Protein AF-A0A8J6Y1B2-F1 (afdb_monomer)

Secondary structure (DSSP, 8-state):
----------------PPP------TTTTT-SS--SHHHHHTT-HHHHHHHHTSHHHHS-B--TT-TT-TT--BSGGG--BTTTB-TTTTSS--EE-TT--EEE--GGGGSSBSSPPPPSS--HHHHHTB-THHHHBTT--EEEEE-TTS-EEEEETTTT-HHHHHHHHT-B-SPPHHHHHHHHTTTTSSTTSS-TT--GGGGS--TTT-TTT-TTTT---HHHHHB-STTPBP---TT--S-S-SSPP-TTSSSSS-SS--SSHHHHHHHTTS-HHHHH-----SSSPPP------

Solvent-accessible surface area (backbone atoms only — not comparable to full-atom values): 17674 Å² total; per-residue (Å²): 135,84,88,84,83,81,80,81,81,80,78,80,76,81,75,78,72,78,75,75,78,70,85,82,44,80,40,58,88,81,52,86,70,70,79,56,38,59,59,50,44,79,79,41,43,70,59,43,58,39,28,56,71,11,36,67,46,47,27,33,27,54,28,94,87,46,85,89,45,86,87,45,62,30,18,63,57,80,40,73,50,85,69,75,42,45,38,64,93,42,31,68,47,85,40,56,50,98,87,67,49,80,73,42,58,31,53,37,78,63,39,49,36,33,49,72,79,69,65,94,69,89,45,71,69,58,54,46,28,37,39,66,46,67,47,24,20,68,88,58,55,66,42,83,41,73,47,96,88,68,49,67,36,50,38,51,72,37,72,91,36,64,72,59,36,30,59,29,70,16,31,53,46,82,62,46,40,58,37,54,34,68,37,61,10,41,29,68,86,36,66,13,29,68,41,38,80,37,48,70,56,61,56,72,36,41,38,88,79,34,55,51,40,1,70,85,46,58,52,46,45,65,54,79,72,25,60,52,67,68,69,15,39,31,46,69,55,95,91,45,57,25,42,43,35,93,56,78,64,67,66,46,76,56,85,86,32,50,70,60,76,47,93,50,63,70,55,31,64,41,55,78,78,42,64,67,57,74,75,75,52,81,72,59,36,86,88,53,72,46,65,88,80,80,85,86,128

Foldseek 3Di:
DDDDDDDPPDPPDPPPDPDPPPPQFQQLPQDDFDPALVSVCVPCVLLLVLQLLFCLNQQWAAQPPDPPCVRDTDGQQPAADPQPGHQPVQQADFDADPVRHTQDGGPCLSRQFFRDHRDPDDDPVSSRRGNPLLFFWDPWDWDWDQDPVRDITTDTPCNVPGVVNSVRVRRGDHGALQSNLSRVQCPSRRGCAPPLARGPCLNEHACVNPQCCHPPHVVDGPCVQFPDPSPQTEDDDPNTSHHSDPDHRADCPPPPHPCQRDPDVVVSVVVVPDGPCVVVVVDGNPPHDYHDDDDPD

Mean predicted aligned error: 7.13 Å

pLDDT: mean 90.05, std 12.97, range [38.41, 98.75]

Structure (mmCIF, N/CA/C/O backbone):
data_AF-A0A8J6Y1B2-F1
#
_entry.id   AF-A0A8J6Y1B2-F1
#
loop_
_atom_site.group_PDB
_atom_site.id
_atom_site.type_symbol
_atom_site.label_atom_id
_atom_site.label_alt_id
_atom_site.label_comp_id
_atom_site.label_asym_id
_atom_site.label_entity_id
_atom_site.label_seq_id
_atom_site.pdbx_PDB_ins_code
_atom_site.Cartn_x
_atom_site.Cartn_y
_atom_site.Cartn_z
_atom_site.occupancy
_atom_site.B_iso_or_equiv
_atom_site.auth_seq_id
_atom_site.auth_comp_id
_atom_site.auth_asym_id
_atom_site.auth_atom_id
_atom_site.pdbx_PDB_model_num
ATOM 1 N N . MET A 1 1 ? -77.814 -44.462 -17.869 1.00 39.69 1 MET A N 1
ATOM 2 C CA . MET A 1 1 ? -76.512 -44.780 -18.495 1.00 39.69 1 MET A CA 1
ATOM 3 C C . MET A 1 1 ? -75.472 -43.762 -18.029 1.00 39.69 1 MET A C 1
ATOM 5 O O . MET A 1 1 ? -75.520 -42.610 -18.426 1.00 39.69 1 MET A O 1
ATOM 9 N N . THR A 1 2 ? -74.652 -44.197 -17.067 1.00 38.41 2 THR A N 1
ATOM 10 C CA . THR A 1 2 ? -73.293 -43.743 -16.687 1.00 38.41 2 THR A CA 1
ATOM 11 C C . THR A 1 2 ? -72.875 -42.276 -16.904 1.00 38.41 2 THR A C 1
ATOM 13 O O . THR A 1 2 ? -72.348 -41.917 -17.954 1.00 38.41 2 THR A O 1
ATOM 16 N N . ARG A 1 3 ? -72.956 -41.476 -15.827 1.00 39.81 3 ARG A N 1
ATOM 17 C CA . ARG A 1 3 ? -72.121 -40.281 -15.592 1.00 39.81 3 ARG A CA 1
ATOM 18 C C . ARG A 1 3 ? -70.679 -40.731 -15.308 1.00 39.81 3 ARG A C 1
ATOM 20 O O . ARG A 1 3 ? -70.453 -41.422 -14.320 1.00 39.81 3 ARG A O 1
ATOM 27 N N . ARG A 1 4 ? -69.713 -40.346 -16.148 1.00 42.72 4 ARG A N 1
ATOM 28 C CA . ARG A 1 4 ? -68.277 -40.490 -15.855 1.00 42.72 4 ARG A CA 1
ATOM 29 C C . ARG A 1 4 ? -67.786 -39.229 -15.145 1.00 42.72 4 ARG A C 1
ATOM 31 O O . ARG A 1 4 ? -67.780 -38.154 -15.733 1.00 42.72 4 ARG A O 1
ATOM 38 N N . ILE A 1 5 ? -67.407 -39.381 -13.881 1.00 45.47 5 ILE A N 1
ATOM 39 C CA . ILE A 1 5 ? -66.680 -38.383 -13.094 1.00 45.47 5 ILE A CA 1
ATOM 40 C C . ILE A 1 5 ? -65.200 -38.568 -13.437 1.00 45.47 5 ILE A C 1
ATOM 42 O O . ILE A 1 5 ? -64.644 -39.637 -13.197 1.00 45.47 5 ILE A O 1
ATOM 46 N N . ILE A 1 6 ? -64.580 -37.559 -14.048 1.00 44.91 6 ILE A N 1
ATOM 47 C CA . ILE A 1 6 ? -63.132 -37.518 -14.268 1.00 44.91 6 ILE A CA 1
ATOM 48 C C . ILE A 1 6 ? -62.539 -36.776 -13.070 1.00 44.91 6 ILE A C 1
ATOM 50 O O . ILE A 1 6 ? -62.614 -35.553 -12.993 1.00 44.91 6 ILE A O 1
ATOM 54 N N . SER A 1 7 ? -61.992 -37.522 -12.110 1.00 42.56 7 SER A N 1
ATOM 55 C CA . SER A 1 7 ? -61.145 -36.960 -11.057 1.00 42.56 7 SER A CA 1
ATOM 56 C C . SER A 1 7 ? -59.783 -36.614 -11.657 1.00 42.56 7 SER A C 1
ATOM 58 O O . SER A 1 7 ? -58.989 -37.504 -11.952 1.00 42.56 7 SER A O 1
ATOM 60 N N . MET A 1 8 ? -59.509 -35.321 -11.835 1.00 43.59 8 MET A N 1
ATOM 61 C CA . MET A 1 8 ? -58.147 -34.821 -12.020 1.00 43.59 8 MET A CA 1
ATOM 62 C C . MET A 1 8 ? -57.409 -34.948 -10.682 1.00 43.59 8 MET A C 1
ATOM 64 O O . MET A 1 8 ? -57.654 -34.177 -9.758 1.00 43.59 8 MET A O 1
ATOM 68 N N . LEU A 1 9 ? -56.527 -35.944 -10.564 1.00 44.19 9 LEU A N 1
ATOM 69 C CA . LEU A 1 9 ? -55.497 -35.952 -9.527 1.00 44.19 9 LEU A CA 1
ATOM 70 C C . LEU A 1 9 ? -54.414 -34.944 -9.932 1.00 44.19 9 LEU A C 1
ATOM 72 O O . LEU A 1 9 ? -53.600 -35.210 -10.814 1.00 44.19 9 LEU A O 1
ATOM 76 N N . SER A 1 10 ? -54.417 -33.781 -9.290 1.00 46.28 10 SER A N 1
ATOM 77 C CA . SER A 1 10 ? -53.338 -32.798 -9.374 1.00 46.28 10 SER A CA 1
ATOM 78 C C . SER A 1 10 ? -52.138 -33.320 -8.580 1.00 46.28 10 SER A C 1
ATOM 80 O O . SER A 1 10 ? -52.114 -33.242 -7.353 1.00 46.28 10 SER A O 1
ATOM 82 N N . LEU A 1 11 ? -51.149 -33.889 -9.269 1.00 46.03 11 LEU A N 1
ATOM 83 C CA . LEU A 1 11 ? -49.868 -34.256 -8.671 1.00 46.03 11 LEU A CA 1
ATOM 84 C C . LEU A 1 11 ? -49.092 -32.957 -8.380 1.00 46.03 11 LEU A C 1
ATOM 86 O O . LEU A 1 11 ? -48.492 -32.373 -9.281 1.00 46.03 11 LEU A O 1
ATOM 90 N N . LEU A 1 12 ? -49.136 -32.463 -7.137 1.00 47.91 12 LEU A N 1
ATOM 91 C CA . LEU A 1 12 ? -48.223 -31.410 -6.680 1.00 47.91 12 LEU A CA 1
ATOM 92 C C . LEU A 1 12 ? -46.814 -32.015 -6.599 1.00 47.91 12 LEU A C 1
ATOM 94 O O . LEU A 1 12 ? -46.440 -32.630 -5.602 1.00 47.91 12 LEU A O 1
ATOM 98 N N . ALA A 1 13 ? -46.032 -31.867 -7.665 1.00 49.78 13 ALA A N 1
ATOM 99 C CA . ALA A 1 13 ? -44.597 -32.090 -7.601 1.00 49.78 13 ALA A CA 1
ATOM 100 C C . ALA A 1 13 ? -43.979 -30.934 -6.800 1.00 49.78 13 ALA A C 1
ATOM 102 O O . ALA A 1 13 ? -43.823 -29.828 -7.318 1.00 49.78 13 ALA A O 1
ATOM 103 N N . LEU A 1 14 ? -43.656 -31.174 -5.524 1.00 49.97 14 LEU A N 1
ATOM 104 C CA . LEU A 1 14 ? -42.733 -30.313 -4.788 1.00 49.97 14 LEU A CA 1
ATOM 105 C C . LEU A 1 14 ? -41.373 -30.398 -5.489 1.00 49.97 14 LEU A C 1
ATOM 107 O O . LEU A 1 14 ? -40.600 -31.330 -5.273 1.00 49.97 14 LEU A O 1
ATOM 111 N N . VAL A 1 15 ? -41.088 -29.427 -6.351 1.00 53.56 15 VAL A N 1
ATOM 112 C CA . VAL A 1 15 ? -39.731 -29.183 -6.830 1.00 53.56 15 VAL A CA 1
ATOM 113 C C . VAL A 1 15 ? -38.973 -28.595 -5.645 1.00 53.56 15 VAL A C 1
ATOM 115 O O . VAL A 1 15 ? -39.132 -27.421 -5.315 1.00 53.56 15 VAL A O 1
ATOM 118 N N . ALA A 1 16 ? -38.196 -29.432 -4.959 1.00 52.59 16 ALA A N 1
ATOM 119 C CA . ALA A 1 16 ? -37.213 -28.962 -3.999 1.00 52.59 16 ALA A CA 1
ATOM 120 C C . ALA A 1 16 ? -36.204 -28.097 -4.766 1.00 52.59 16 ALA A C 1
ATOM 122 O O . ALA A 1 16 ? -35.380 -28.608 -5.524 1.00 52.59 16 ALA A O 1
ATOM 123 N N . LEU A 1 17 ? -36.317 -26.776 -4.617 1.00 49.06 17 LEU A N 1
ATOM 124 C CA . LEU A 1 17 ? -35.282 -25.855 -5.064 1.00 49.06 17 LEU A CA 1
ATOM 125 C C . LEU A 1 17 ? -33.990 -26.243 -4.333 1.00 49.06 17 LEU A C 1
ATOM 127 O O . LEU A 1 17 ? -34.033 -26.421 -3.111 1.00 49.06 17 LEU A O 1
ATOM 131 N N . PRO A 1 18 ? -32.854 -26.401 -5.035 1.00 48.88 18 PRO A N 1
ATOM 132 C CA . PRO A 1 18 ? -31.594 -26.641 -4.359 1.00 48.88 18 PRO A CA 1
ATOM 133 C C . PRO A 1 18 ? -31.358 -25.462 -3.418 1.00 48.88 18 PRO A C 1
ATOM 135 O O . PRO A 1 18 ? -31.350 -24.306 -3.848 1.00 48.88 18 PRO A O 1
ATOM 138 N N . ALA A 1 19 ? -31.217 -25.754 -2.124 1.00 50.16 19 ALA A N 1
ATOM 139 C CA . ALA A 1 19 ? -30.739 -24.774 -1.170 1.00 50.16 19 ALA A CA 1
ATOM 140 C C . ALA A 1 19 ? -29.425 -24.230 -1.733 1.00 50.16 19 ALA A C 1
ATOM 142 O O . ALA A 1 19 ? -28.484 -24.994 -1.955 1.00 50.16 19 ALA A O 1
ATOM 143 N N . SER A 1 20 ? -29.392 -22.930 -2.032 1.00 48.84 20 SER A N 1
ATOM 144 C CA . SER A 1 20 ? -28.148 -22.238 -2.341 1.00 48.84 20 SER A CA 1
ATOM 145 C C . SER A 1 20 ? -27.206 -22.535 -1.184 1.00 48.84 20 SER A C 1
ATOM 147 O O . SER A 1 20 ? -27.454 -22.096 -0.060 1.00 48.84 20 SER A O 1
ATOM 149 N N . ALA A 1 21 ? -26.186 -23.362 -1.420 1.00 54.47 21 ALA A N 1
ATOM 150 C CA . ALA A 1 21 ? -25.112 -23.528 -0.465 1.00 54.47 21 ALA A CA 1
ATOM 151 C C . ALA A 1 21 ? -24.505 -22.133 -0.303 1.00 54.47 21 ALA A C 1
ATOM 153 O O . ALA A 1 21 ? -23.845 -21.634 -1.216 1.00 54.47 21 ALA A O 1
ATOM 154 N N . GLY A 1 22 ? -24.841 -21.463 0.805 1.00 59.59 22 GLY A N 1
ATOM 155 C CA . GLY A 1 22 ? -24.393 -20.106 1.083 1.00 59.59 22 GLY A CA 1
ATOM 156 C C . GLY A 1 22 ? -22.887 -20.021 0.868 1.00 59.59 22 GLY A C 1
ATOM 157 O O . GLY A 1 22 ? -22.152 -20.939 1.237 1.00 59.59 22 GLY A O 1
ATOM 158 N N . LYS A 1 23 ? -22.436 -18.952 0.205 1.00 64.69 23 LYS A N 1
ATOM 159 C CA . LYS A 1 23 ? -21.019 -18.731 -0.091 1.00 64.69 23 LYS A CA 1
ATOM 160 C C . LYS A 1 23 ? -20.224 -18.850 1.212 1.00 64.69 23 LYS A C 1
ATOM 162 O O . LYS A 1 23 ? -20.356 -17.986 2.072 1.00 64.69 23 LYS A O 1
ATOM 167 N N . LYS A 1 24 ? -19.430 -19.915 1.355 1.00 75.69 24 LYS A N 1
ATOM 168 C CA . LYS A 1 24 ? -18.578 -20.101 2.532 1.00 75.69 24 LYS A CA 1
ATOM 169 C C . LYS A 1 24 ? -17.456 -19.069 2.507 1.00 75.69 24 LYS A C 1
ATOM 171 O O . LYS A 1 24 ? -16.776 -18.930 1.488 1.00 75.69 24 LYS A O 1
ATOM 176 N N . TYR A 1 25 ? -17.280 -18.333 3.597 1.00 85.12 25 TYR A N 1
ATOM 177 C CA . TYR A 1 25 ? -16.189 -17.371 3.738 1.00 85.12 25 TYR A CA 1
ATOM 178 C C . TYR A 1 25 ? -14.996 -18.002 4.455 1.00 85.12 25 TYR A C 1
ATOM 180 O O . TYR A 1 25 ? -15.177 -18.892 5.283 1.00 85.12 25 TYR A O 1
ATOM 188 N N . SER A 1 26 ? -13.782 -17.543 4.135 1.00 87.69 26 SER A N 1
ATOM 189 C CA . SER A 1 26 ? -12.531 -18.152 4.608 1.00 87.69 26 SER A CA 1
ATOM 190 C C . SER A 1 26 ? -12.422 -18.200 6.128 1.00 87.69 26 SER A C 1
ATOM 192 O O . SER A 1 26 ? -11.853 -19.150 6.646 1.00 87.69 26 SER A O 1
ATOM 194 N N . HIS A 1 27 ? -12.990 -17.214 6.831 1.00 93.81 27 HIS A N 1
ATOM 195 C CA . HIS A 1 27 ? -12.877 -17.108 8.286 1.00 93.81 27 HIS A CA 1
ATOM 196 C C . HIS A 1 27 ? -14.190 -17.327 9.044 1.00 93.81 27 HIS A C 1
ATOM 198 O O . HIS A 1 27 ? -14.281 -17.042 10.235 1.00 93.81 27 HIS A O 1
ATOM 204 N N . GLN A 1 28 ? -15.227 -17.844 8.380 1.00 92.50 28 GLN A N 1
ATOM 205 C CA . GLN A 1 28 ? -16.565 -17.932 8.976 1.00 92.50 28 GLN A CA 1
ATOM 206 C C . GLN A 1 28 ? -16.663 -18.843 10.213 1.00 92.50 28 GLN A C 1
ATOM 208 O O . GLN A 1 28 ? -17.609 -18.691 10.979 1.00 92.50 28 GLN A O 1
ATOM 213 N N . GLU A 1 29 ? -15.725 -19.782 10.380 1.00 93.88 29 GLU A N 1
ATOM 214 C CA . GLU A 1 29 ? -15.740 -20.809 11.434 1.00 93.88 29 GLU A CA 1
ATOM 215 C C . GLU A 1 29 ? -14.809 -20.480 12.619 1.00 93.88 29 GLU A C 1
ATOM 217 O O . GLU A 1 29 ? -14.853 -21.186 13.621 1.00 93.88 29 GLU A O 1
ATOM 222 N N . TYR A 1 30 ? -13.980 -19.427 12.537 1.00 94.38 30 TYR A N 1
ATOM 223 C CA . TYR A 1 30 ? -12.960 -19.138 13.563 1.00 94.38 30 TYR A CA 1
ATOM 224 C C . TYR A 1 30 ? -13.424 -18.185 14.666 1.00 94.38 30 TYR A C 1
ATOM 226 O O . TYR A 1 30 ? -12.902 -18.239 15.774 1.00 94.38 30 TYR A O 1
ATOM 234 N N . PHE A 1 31 ? -14.401 -17.322 14.387 1.00 96.06 31 PHE A N 1
ATOM 235 C CA . PHE A 1 31 ? -14.981 -16.418 15.378 1.00 96.06 31 PHE A CA 1
ATOM 236 C C . PHE A 1 31 ? -16.451 -16.134 15.062 1.00 96.06 31 PHE A C 1
ATOM 238 O O . PHE A 1 31 ? -16.878 -16.134 13.903 1.00 96.06 31 PHE A O 1
ATOM 245 N N . GLU A 1 32 ? -17.247 -15.881 16.098 1.00 94.38 32 GLU A N 1
ATOM 246 C CA . GLU A 1 32 ? -18.651 -15.499 15.938 1.00 94.38 32 GLU A CA 1
ATOM 247 C C . GLU A 1 32 ? -18.765 -14.015 15.581 1.00 94.38 32 GLU A C 1
ATOM 249 O O . GLU A 1 32 ? -19.294 -13.692 14.513 1.00 94.38 32 GLU A O 1
ATOM 254 N N . HIS A 1 33 ? -18.159 -13.158 16.407 1.00 96.75 33 HIS A N 1
ATOM 255 C CA . HIS A 1 33 ? -18.169 -11.707 16.262 1.00 96.75 33 HIS A CA 1
ATOM 256 C C . HIS A 1 33 ? -16.765 -11.135 16.086 1.00 96.75 33 HIS A C 1
ATOM 258 O O . HIS A 1 33 ? -15.804 -11.609 16.691 1.00 96.75 33 HIS A O 1
ATOM 264 N N . TYR A 1 34 ? -16.657 -10.114 15.242 1.00 97.00 34 TYR A N 1
ATOM 265 C CA . TYR A 1 34 ? -15.455 -9.308 15.091 1.00 97.00 34 TYR A CA 1
ATOM 266 C C . TYR A 1 34 ? -15.505 -8.108 16.035 1.00 97.00 34 TYR A C 1
ATOM 268 O O . TYR A 1 34 ? -16.378 -7.247 15.909 1.00 97.00 34 TYR A O 1
ATOM 276 N N . GLU A 1 35 ? -14.539 -8.044 16.944 1.00 96.44 35 GLU A N 1
ATOM 277 C CA . GLU A 1 35 ? -14.419 -7.030 18.001 1.00 96.44 35 GLU A CA 1
ATOM 278 C C . GLU A 1 35 ? -13.209 -6.112 17.762 1.00 96.44 35 GLU A C 1
ATOM 280 O O . GLU A 1 35 ? -12.613 -5.565 18.686 1.00 96.44 35 GLU A O 1
ATOM 285 N N . GLY A 1 36 ? -12.843 -5.942 16.489 1.00 96.69 36 GLY A N 1
ATOM 286 C CA . GLY A 1 36 ? -11.648 -5.219 16.074 1.00 96.69 36 GLY A CA 1
ATOM 287 C C . GLY A 1 36 ? -10.454 -6.145 15.877 1.00 96.69 36 GLY A C 1
ATOM 288 O O . GLY A 1 36 ? -10.573 -7.367 15.782 1.00 96.69 36 GLY A O 1
ATOM 289 N N . THR A 1 37 ? -9.272 -5.549 15.765 1.00 97.88 37 THR A N 1
ATOM 290 C CA . THR A 1 37 ? -8.046 -6.279 15.425 1.00 97.88 37 THR A CA 1
ATOM 291 C C . THR A 1 37 ? -7.668 -7.320 16.469 1.00 97.88 37 THR A C 1
ATOM 293 O O . THR A 1 37 ? -7.107 -8.347 16.098 1.00 97.88 37 THR A O 1
ATOM 296 N N . SER A 1 38 ? -8.064 -7.139 17.731 1.00 98.19 38 SER A N 1
ATOM 297 C CA . SER A 1 38 ? -7.915 -8.138 18.797 1.00 98.19 38 SER A CA 1
ATOM 298 C C . SER A 1 38 ? -8.456 -9.522 18.407 1.00 98.19 38 SER A C 1
ATOM 300 O O . SER A 1 38 ? -7.832 -10.523 18.749 1.00 98.19 38 SER A O 1
ATOM 302 N N . THR A 1 39 ? -9.536 -9.600 17.615 1.00 98.25 39 THR A N 1
ATOM 303 C CA . THR A 1 39 ? -10.058 -10.866 17.067 1.00 98.25 39 THR A CA 1
ATOM 304 C C . THR A 1 39 ? -9.055 -11.556 16.141 1.00 98.25 39 THR A C 1
ATOM 306 O O . THR A 1 39 ? -8.950 -12.775 16.149 1.00 98.25 39 THR A O 1
ATOM 309 N N . CYS A 1 40 ? -8.297 -10.800 15.342 1.00 98.25 40 CYS A N 1
ATOM 310 C CA . CYS A 1 40 ? -7.242 -11.353 14.489 1.00 98.25 40 CYS A CA 1
ATOM 311 C C . CYS A 1 40 ? -6.042 -11.811 15.328 1.00 98.25 40 CYS A C 1
ATOM 313 O O . CYS A 1 40 ? -5.462 -12.865 15.064 1.00 98.25 40 CYS A O 1
ATOM 315 N N . LEU A 1 41 ? -5.678 -11.023 16.346 1.00 98.62 41 LEU A N 1
ATOM 316 C CA . LEU A 1 41 ? -4.490 -11.254 17.174 1.00 98.62 41 LEU A CA 1
ATOM 317 C C . LEU A 1 41 ? -4.562 -12.551 17.988 1.00 98.62 41 LEU A C 1
ATOM 319 O O . LEU A 1 41 ? -3.526 -13.040 18.412 1.00 98.62 41 LEU A O 1
ATOM 323 N N . THR A 1 42 ? -5.738 -13.163 18.168 1.00 98.12 42 THR A N 1
ATOM 324 C CA . THR A 1 42 ? -5.835 -14.473 18.840 1.00 98.12 42 THR A CA 1
ATOM 325 C C . THR A 1 42 ? -5.125 -15.595 18.081 1.00 98.12 42 THR A C 1
ATOM 327 O O . THR A 1 42 ? -4.806 -16.624 18.674 1.00 98.12 42 THR A O 1
ATOM 330 N N . CYS A 1 43 ? -4.933 -15.434 16.767 1.00 98.19 43 CYS A N 1
ATOM 331 C CA . CYS A 1 43 ? -4.288 -16.429 15.907 1.00 98.19 43 CYS A CA 1
ATOM 332 C C . CYS A 1 43 ? -3.143 -15.858 15.060 1.00 98.19 43 CYS A C 1
ATOM 334 O O . CYS A 1 43 ? -2.276 -16.626 14.660 1.00 98.19 43 CYS A O 1
ATOM 336 N N . HIS A 1 44 ? -3.145 -14.549 14.793 1.00 98.44 44 HIS A N 1
ATOM 337 C CA . HIS A 1 44 ? -2.203 -13.870 13.897 1.00 98.44 44 HIS A CA 1
ATOM 338 C C . HIS A 1 44 ? -1.356 -12.811 14.611 1.00 98.44 44 HIS A C 1
ATOM 340 O O . HIS A 1 44 ? -1.130 -11.714 14.094 1.00 98.44 44 HIS A O 1
ATOM 346 N N . GLU A 1 45 ? -0.942 -13.109 15.842 1.00 98.62 45 GLU A N 1
ATOM 347 C CA . GLU A 1 45 ? -0.089 -12.217 16.628 1.00 98.62 45 GLU A CA 1
ATOM 348 C C . GLU A 1 45 ? 1.283 -12.030 15.967 1.00 98.62 45 GLU A C 1
ATOM 350 O O . GLU A 1 45 ? 1.673 -10.894 15.710 1.00 98.62 45 GLU A O 1
ATOM 355 N N . ASP A 1 46 ? 1.948 -13.117 15.568 1.00 98.56 46 ASP A N 1
ATOM 356 C CA . ASP A 1 46 ? 3.255 -13.075 14.896 1.00 98.56 46 ASP A CA 1
ATOM 357 C C . ASP A 1 46 ? 3.206 -12.258 13.587 1.00 98.56 46 ASP A C 1
ATOM 359 O O . ASP A 1 46 ? 4.091 -11.446 13.287 1.00 98.56 46 ASP A O 1
ATOM 363 N N . GLU A 1 47 ? 2.145 -12.418 12.789 1.00 98.56 47 GLU A N 1
ATOM 364 C CA . GLU A 1 47 ? 1.943 -11.608 11.587 1.00 98.56 47 GLU A CA 1
ATOM 365 C C . GLU A 1 47 ? 1.752 -10.121 11.908 1.00 98.56 47 GLU A C 1
ATOM 367 O O . GLU A 1 47 ? 2.268 -9.269 11.181 1.00 98.56 47 GLU A O 1
ATOM 372 N N . ALA A 1 48 ? 1.043 -9.792 12.988 1.00 98.62 48 ALA A N 1
ATOM 373 C CA . ALA A 1 48 ? 0.845 -8.412 13.416 1.00 98.62 48 ALA A CA 1
ATOM 374 C C . ALA A 1 48 ? 2.140 -7.781 13.946 1.00 98.62 48 ALA A C 1
ATOM 376 O O . ALA A 1 48 ? 2.426 -6.630 13.613 1.00 98.62 48 ALA A O 1
ATOM 377 N N . GLU A 1 49 ? 2.950 -8.522 14.705 1.00 98.56 49 GLU A N 1
ATOM 378 C CA . GLU A 1 49 ? 4.261 -8.061 15.179 1.00 98.56 49 GLU A CA 1
ATOM 379 C C . GLU A 1 49 ? 5.212 -7.795 14.007 1.00 98.56 49 GLU A C 1
ATOM 381 O O . GLU A 1 49 ? 5.855 -6.746 13.930 1.00 98.56 49 GLU A O 1
ATOM 386 N N . THR A 1 50 ? 5.255 -8.694 13.021 1.00 97.62 50 THR A N 1
ATOM 387 C CA . THR A 1 50 ? 6.071 -8.465 11.819 1.00 97.62 50 THR A CA 1
ATOM 388 C C . THR A 1 50 ? 5.560 -7.282 10.990 1.00 97.62 50 THR A C 1
ATOM 390 O O . THR A 1 50 ? 6.359 -6.450 10.547 1.00 97.62 50 THR A O 1
ATOM 393 N N . PHE A 1 51 ? 4.239 -7.135 10.842 1.00 98.25 51 PHE A N 1
ATOM 394 C CA . PHE A 1 51 ? 3.631 -5.996 10.154 1.00 98.25 51 PHE A CA 1
ATOM 395 C C . PHE A 1 51 ? 3.857 -4.668 10.881 1.00 98.25 51 PHE A C 1
ATOM 397 O O . PHE A 1 51 ? 4.057 -3.647 10.218 1.00 98.25 51 PHE A O 1
ATOM 404 N N . PHE A 1 52 ? 3.872 -4.661 12.216 1.00 98.50 52 PHE A N 1
ATOM 405 C CA . PHE A 1 52 ? 4.144 -3.470 13.021 1.00 98.50 52 PHE A CA 1
ATOM 406 C C . PHE A 1 52 ? 5.479 -2.823 12.645 1.00 98.50 52 PHE A C 1
ATOM 408 O O . PHE A 1 52 ? 5.588 -1.599 12.669 1.00 98.50 52 PHE A O 1
ATOM 415 N N . HIS A 1 53 ? 6.474 -3.612 12.239 1.00 96.56 53 HIS A N 1
ATOM 416 C CA . HIS A 1 53 ? 7.775 -3.099 11.812 1.00 96.56 53 HIS A CA 1
ATOM 417 C C . HIS A 1 53 ? 7.832 -2.680 10.331 1.00 96.56 53 HIS A C 1
ATOM 419 O O . HIS A 1 53 ? 8.839 -2.114 9.902 1.00 96.56 53 HIS A O 1
ATOM 425 N N . SER A 1 54 ? 6.781 -2.933 9.542 1.00 96.38 54 SER A N 1
ATOM 426 C CA . SER A 1 54 ? 6.720 -2.602 8.109 1.00 96.38 54 SER A CA 1
ATOM 427 C C . SER A 1 54 ? 6.672 -1.094 7.830 1.00 96.38 54 SER A C 1
ATOM 429 O O . SER A 1 54 ? 6.183 -0.310 8.644 1.00 96.38 54 SER A O 1
ATOM 431 N N . GLN A 1 55 ? 7.072 -0.673 6.624 1.00 95.00 55 GLN A N 1
ATOM 432 C CA . GLN A 1 55 ? 6.822 0.685 6.121 1.00 95.00 55 GLN A CA 1
ATOM 433 C C . GLN A 1 55 ? 5.332 1.009 6.110 1.00 95.00 55 GLN A C 1
ATOM 435 O O . GLN A 1 55 ? 4.969 2.161 6.324 1.00 95.00 55 GLN A O 1
ATOM 440 N N . HIS A 1 56 ? 4.467 0.030 5.832 1.00 96.00 56 HIS A N 1
ATOM 441 C CA . HIS A 1 56 ? 3.023 0.248 5.751 1.00 96.00 56 HIS A CA 1
ATOM 442 C C . HIS A 1 56 ? 2.431 0.671 7.097 1.00 96.00 56 HIS A C 1
ATOM 444 O O . HIS A 1 56 ? 1.512 1.499 7.115 1.00 96.00 56 HIS A O 1
ATOM 450 N N . TYR A 1 57 ? 2.999 0.170 8.198 1.00 97.88 57 TYR A N 1
ATOM 451 C CA . TYR A 1 57 ? 2.642 0.592 9.542 1.00 97.88 57 TYR A CA 1
ATOM 452 C C . TYR A 1 57 ? 3.504 1.759 10.043 1.00 97.88 57 TYR A C 1
ATOM 454 O O . TYR A 1 57 ? 2.955 2.802 10.364 1.00 97.88 57 TYR A O 1
ATOM 462 N N . GLN A 1 58 ? 4.834 1.678 10.065 1.00 96.81 58 GLN A N 1
ATOM 463 C CA . GLN A 1 58 ? 5.674 2.738 10.654 1.00 96.81 58 GLN A CA 1
ATOM 464 C C . GLN A 1 58 ? 5.724 4.033 9.834 1.00 96.81 58 GLN A C 1
ATOM 466 O O . GLN A 1 58 ? 5.935 5.116 10.387 1.00 96.81 58 GLN A O 1
ATOM 471 N N . TRP A 1 59 ? 5.535 3.940 8.511 1.00 95.06 59 TRP A N 1
ATOM 472 C CA . TRP A 1 59 ? 5.818 5.018 7.550 1.00 95.06 59 TRP A CA 1
ATOM 473 C C . TRP A 1 59 ? 7.265 5.546 7.604 1.00 95.06 59 TRP A C 1
ATOM 475 O O . TRP A 1 59 ? 7.540 6.645 7.111 1.00 95.06 59 TRP A O 1
ATOM 485 N N . THR A 1 60 ? 8.183 4.772 8.177 1.00 93.81 60 THR A N 1
ATOM 486 C CA . THR A 1 60 ? 9.634 4.994 8.229 1.00 93.81 60 THR A CA 1
ATOM 487 C C . THR A 1 60 ? 10.345 3.659 8.183 1.00 93.81 60 THR A C 1
ATOM 489 O O . THR A 1 60 ? 9.777 2.646 8.584 1.00 93.81 60 THR A O 1
ATOM 492 N N . GLY A 1 61 ? 11.589 3.636 7.713 1.00 92.50 61 GLY A N 1
ATOM 493 C CA . GLY A 1 61 ? 12.513 2.520 7.934 1.00 92.50 61 GLY A CA 1
ATOM 494 C C . GLY A 1 61 ? 13.839 2.747 7.238 1.00 92.50 61 GLY A C 1
ATOM 495 O O . GLY A 1 61 ? 14.183 3.889 6.927 1.00 92.50 61 GLY A O 1
ATOM 496 N N . GLU A 1 62 ? 14.589 1.672 7.028 1.00 91.94 62 GLU A N 1
ATOM 497 C CA . GLU A 1 62 ? 15.989 1.745 6.618 1.00 91.94 62 GLU A CA 1
ATOM 498 C C . GLU A 1 62 ? 16.186 2.443 5.269 1.00 91.94 62 GLU A C 1
ATOM 500 O O . GLU A 1 62 ? 15.443 2.238 4.308 1.00 91.94 62 GLU A O 1
ATOM 505 N N . THR A 1 63 ? 17.241 3.251 5.180 1.00 92.12 63 THR A N 1
ATOM 506 C CA . THR A 1 63 ? 17.518 4.141 4.043 1.00 92.12 63 THR A CA 1
ATOM 507 C C . THR A 1 63 ? 18.848 3.819 3.345 1.00 92.12 63 THR A C 1
ATOM 509 O O . THR A 1 63 ? 19.659 4.717 3.108 1.00 92.12 63 THR A O 1
ATOM 512 N N . PRO A 1 64 ? 19.108 2.557 2.948 1.00 87.62 64 PRO A N 1
ATOM 513 C CA . PRO A 1 64 ? 20.422 2.143 2.441 1.00 87.62 64 PRO A CA 1
ATOM 514 C C . PRO A 1 64 ? 20.835 2.857 1.144 1.00 87.62 64 PRO A C 1
ATOM 516 O O . PRO A 1 64 ? 22.012 2.897 0.799 1.00 87.62 64 PRO A O 1
ATOM 519 N N . ALA A 1 65 ? 19.870 3.425 0.415 1.00 86.62 65 ALA A N 1
ATOM 520 C CA . ALA A 1 65 ? 20.088 4.124 -0.847 1.00 86.62 65 ALA A CA 1
ATOM 521 C C . ALA A 1 65 ? 20.198 5.656 -0.711 1.00 86.62 65 ALA A C 1
ATOM 523 O O . ALA A 1 65 ? 20.297 6.343 -1.729 1.00 86.62 65 ALA A O 1
ATOM 524 N N . ILE A 1 66 ? 20.151 6.206 0.508 1.00 88.19 66 ILE A N 1
ATOM 525 C CA . ILE A 1 66 ? 20.218 7.652 0.747 1.00 88.19 66 ILE A CA 1
ATOM 526 C C . ILE A 1 66 ? 21.596 8.023 1.293 1.00 88.19 66 ILE A C 1
ATOM 528 O O . ILE A 1 66 ? 21.978 7.671 2.409 1.00 88.19 66 ILE A O 1
ATOM 532 N N . VAL A 1 67 ? 22.342 8.787 0.498 1.00 87.25 67 VAL A N 1
ATOM 533 C CA . VAL A 1 67 ? 23.612 9.377 0.933 1.00 87.25 67 VAL A CA 1
ATOM 534 C C . VAL A 1 67 ? 23.335 10.368 2.068 1.00 87.25 67 VAL A C 1
ATOM 536 O O . VAL A 1 67 ? 22.370 11.125 2.009 1.00 87.25 67 VAL A O 1
ATOM 539 N N . ASN A 1 68 ? 24.188 10.375 3.095 1.00 88.62 68 ASN A N 1
ATOM 540 C CA . ASN A 1 68 ? 24.068 11.231 4.286 1.00 88.62 68 ASN A CA 1
ATOM 541 C C . ASN A 1 68 ? 22.819 10.985 5.153 1.00 88.62 68 ASN A C 1
ATOM 543 O O . ASN A 1 68 ? 22.471 11.831 5.972 1.00 88.62 68 ASN A O 1
ATOM 547 N N . ALA A 1 69 ? 22.157 9.830 5.031 1.00 89.12 69 ALA A N 1
ATOM 548 C CA . ALA A 1 69 ? 21.113 9.464 5.987 1.00 89.12 69 ALA A CA 1
ATOM 549 C C . ALA A 1 69 ? 21.667 9.171 7.394 1.00 89.12 69 ALA A C 1
ATOM 551 O O . ALA A 1 69 ? 20.907 9.203 8.355 1.00 89.12 69 ALA A O 1
ATOM 552 N N . GLU A 1 70 ? 22.973 8.897 7.533 1.00 89.25 70 GLU A N 1
ATOM 553 C CA . GLU A 1 70 ? 23.638 8.622 8.823 1.00 89.25 70 GLU A CA 1
ATOM 554 C C . GLU A 1 70 ? 22.965 7.485 9.617 1.00 89.25 70 GLU A C 1
ATOM 556 O O . GLU A 1 70 ? 22.899 7.517 10.843 1.00 89.25 70 GLU A O 1
ATOM 561 N N . GLY A 1 71 ? 22.417 6.489 8.912 1.00 86.12 71 GLY A N 1
ATOM 562 C CA . GLY A 1 71 ? 21.684 5.375 9.523 1.00 86.12 71 GLY A CA 1
ATOM 563 C C . GLY A 1 71 ? 20.289 5.736 10.042 1.00 86.12 71 GLY A C 1
ATOM 564 O O . GLY A 1 71 ? 19.651 4.905 10.680 1.00 86.12 71 GLY A O 1
ATOM 565 N N . LYS A 1 72 ? 19.789 6.952 9.784 1.00 90.75 72 LYS A N 1
ATOM 566 C CA . LYS A 1 72 ? 18.436 7.354 10.179 1.00 90.75 72 LYS A CA 1
ATOM 567 C C . LYS A 1 72 ? 17.395 6.620 9.349 1.00 90.75 72 LYS A C 1
ATOM 569 O O . LYS A 1 72 ? 17.470 6.569 8.118 1.00 90.75 72 LYS A O 1
ATOM 574 N N . GLU A 1 73 ? 16.365 6.146 10.033 1.00 92.50 73 GLU A N 1
ATOM 575 C CA . GLU A 1 73 ? 15.156 5.686 9.376 1.00 92.50 73 GLU A CA 1
ATOM 576 C C . GLU A 1 73 ? 14.371 6.880 8.834 1.00 92.50 73 GLU A C 1
ATOM 578 O O . GLU A 1 73 ? 14.007 7.801 9.573 1.00 92.50 73 GLU A O 1
ATOM 583 N N . LEU A 1 74 ? 14.098 6.872 7.533 1.00 92.88 74 LEU A N 1
ATOM 584 C CA . LEU A 1 74 ? 13.317 7.910 6.869 1.00 92.88 74 LEU A CA 1
ATOM 585 C C . LEU A 1 74 ? 12.142 7.276 6.136 1.00 92.88 74 LEU A C 1
ATOM 587 O O . LEU A 1 74 ? 12.143 6.098 5.791 1.00 92.88 74 LEU A O 1
ATOM 591 N N . GLY A 1 75 ? 11.118 8.075 5.889 1.00 92.25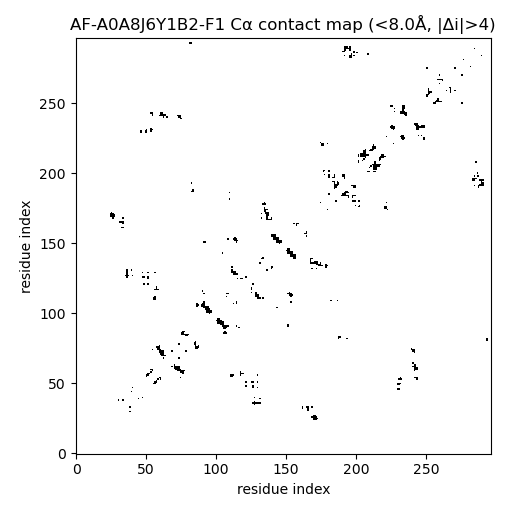 75 GLY A N 1
ATOM 592 C CA . GLY A 1 75 ? 9.940 7.658 5.153 1.00 92.25 75 GLY A CA 1
ATOM 593 C C . GLY A 1 75 ? 8.871 8.732 5.190 1.00 92.25 75 GLY A C 1
ATOM 594 O O . GLY A 1 75 ? 9.118 9.882 5.555 1.00 92.25 75 GLY A O 1
ATOM 595 N N . LYS A 1 76 ? 7.652 8.371 4.804 1.00 92.31 76 LYS A N 1
ATOM 596 C CA . LYS A 1 76 ? 6.537 9.315 4.693 1.00 92.31 76 LYS A CA 1
ATOM 597 C C . LYS A 1 76 ? 6.324 10.139 5.972 1.00 92.31 76 LYS A C 1
ATOM 599 O O . LYS A 1 76 ? 6.015 11.318 5.863 1.00 92.31 76 LYS A O 1
ATOM 604 N N . LYS A 1 77 ? 6.524 9.563 7.165 1.00 92.00 77 LYS A N 1
ATOM 605 C CA . LYS A 1 77 ? 6.289 10.237 8.458 1.00 92.00 77 LYS A CA 1
ATOM 606 C C . LYS A 1 77 ? 7.227 11.425 8.714 1.00 92.00 77 LYS A C 1
ATOM 608 O O . LYS A 1 77 ? 6.810 12.404 9.320 1.00 92.00 77 LYS A O 1
ATOM 613 N N . ASN A 1 78 ? 8.480 11.361 8.272 1.00 90.75 78 ASN A N 1
ATOM 614 C CA . ASN A 1 78 ? 9.512 12.360 8.587 1.00 90.75 78 ASN A CA 1
ATOM 615 C C . ASN A 1 78 ? 10.116 13.030 7.343 1.00 90.75 78 ASN A C 1
ATOM 617 O O . ASN A 1 78 ? 11.187 13.627 7.417 1.00 90.75 78 ASN A O 1
ATOM 621 N N . THR A 1 79 ? 9.409 12.972 6.215 1.00 89.19 79 THR A N 1
ATOM 622 C CA . THR A 1 79 ? 9.794 13.623 4.957 1.00 89.19 79 THR A CA 1
ATOM 623 C C . THR A 1 79 ? 8.760 14.660 4.535 1.00 89.19 79 THR A C 1
ATOM 625 O O . THR A 1 79 ? 7.652 14.722 5.071 1.00 89.19 79 THR A O 1
ATOM 628 N N . ILE A 1 80 ? 9.155 15.521 3.600 1.00 89.75 80 ILE A N 1
ATOM 629 C CA . ILE A 1 80 ? 8.328 16.598 3.058 1.00 89.75 80 ILE A CA 1
ATOM 630 C C . ILE A 1 80 ? 8.275 16.431 1.540 1.00 89.75 80 ILE A C 1
ATOM 632 O O . ILE A 1 80 ? 9.280 16.095 0.917 1.00 89.75 80 ILE A O 1
ATOM 636 N N . ASN A 1 81 ? 7.104 16.669 0.956 1.00 88.50 81 ASN A N 1
ATOM 637 C CA . ASN A 1 81 ? 6.924 16.859 -0.483 1.00 88.50 81 ASN A CA 1
ATOM 638 C C . ASN A 1 81 ? 6.201 18.183 -0.764 1.00 88.50 81 ASN A C 1
ATOM 640 O O . ASN A 1 81 ? 5.728 18.857 0.144 1.00 88.50 81 ASN A O 1
ATOM 644 N N . ASP A 1 82 ? 6.089 18.544 -2.029 1.00 89.00 82 ASP A N 1
ATOM 645 C CA . ASP A 1 82 ? 5.331 19.697 -2.521 1.00 89.00 82 ASP A CA 1
ATOM 646 C C . ASP A 1 82 ? 3.816 19.432 -2.661 1.00 89.00 82 ASP A C 1
ATOM 648 O O . ASP A 1 82 ? 3.051 20.363 -2.899 1.00 89.00 82 ASP A O 1
ATOM 652 N N . PHE A 1 83 ? 3.348 18.196 -2.440 1.00 88.31 83 PHE A N 1
ATOM 653 C CA . PHE A 1 83 ? 1.925 17.840 -2.496 1.00 88.31 83 PHE A CA 1
ATOM 654 C C . PHE A 1 83 ? 1.148 18.252 -1.258 1.00 88.31 83 PHE A C 1
ATOM 656 O O . PHE A 1 83 ? 0.285 19.111 -1.333 1.00 88.31 83 PHE A O 1
ATOM 663 N N . CYS A 1 84 ? 1.359 17.574 -0.134 1.00 85.19 84 CYS A N 1
ATOM 664 C CA . CYS A 1 84 ? 0.661 17.849 1.125 1.00 85.19 84 CYS A CA 1
ATOM 665 C C . CYS A 1 84 ? 1.660 18.148 2.242 1.00 85.19 84 CYS A C 1
ATOM 667 O O . CYS A 1 84 ? 1.292 18.130 3.414 1.00 85.19 84 CYS A O 1
ATOM 669 N N . THR A 1 85 ? 2.918 18.423 1.889 1.00 88.94 85 THR A N 1
ATOM 670 C CA . THR A 1 85 ? 4.022 18.683 2.814 1.00 88.94 85 THR A CA 1
ATOM 671 C C . THR A 1 85 ? 4.342 17.483 3.700 1.00 88.94 85 THR A C 1
ATOM 673 O O . THR A 1 85 ? 4.846 16.477 3.198 1.00 88.94 85 THR A O 1
ATOM 676 N N . ASN A 1 86 ? 4.073 17.578 4.999 1.00 89.19 86 ASN A N 1
ATOM 677 C CA . ASN A 1 86 ? 4.369 16.562 5.994 1.00 89.19 86 ASN A CA 1
ATOM 678 C C . ASN A 1 86 ? 3.064 15.973 6.558 1.00 89.19 86 ASN A C 1
ATOM 680 O O . ASN A 1 86 ? 2.145 16.728 6.883 1.00 89.19 86 ASN A O 1
ATOM 684 N N . PRO A 1 87 ? 2.963 14.645 6.726 1.00 90.88 87 PRO A N 1
ATOM 685 C CA . PRO A 1 87 ? 1.742 14.035 7.227 1.00 90.88 87 PRO A CA 1
ATOM 686 C C . PRO A 1 87 ? 1.533 14.131 8.741 1.00 90.88 87 PRO A C 1
ATOM 688 O O . PRO A 1 87 ? 0.427 13.860 9.188 1.00 90.88 87 PRO A O 1
ATOM 691 N N . VAL A 1 88 ? 2.550 14.451 9.543 1.00 92.31 88 VAL A N 1
ATOM 692 C CA . VAL A 1 88 ? 2.456 14.465 11.014 1.00 92.31 88 VAL A CA 1
ATOM 693 C C . VAL A 1 88 ? 1.514 15.564 11.517 1.00 92.31 88 VAL A C 1
ATOM 695 O O . VAL A 1 88 ? 0.608 15.226 12.280 1.00 92.31 88 VAL A O 1
ATOM 698 N N . PRO A 1 89 ? 1.623 16.838 11.078 1.00 90.25 89 PRO A N 1
ATOM 699 C CA . PRO A 1 89 ? 0.693 17.884 11.512 1.00 90.25 89 PRO A CA 1
ATOM 700 C C . PRO A 1 89 ? -0.759 17.622 11.097 1.00 90.25 89 PRO A C 1
ATOM 702 O O . PRO A 1 89 ? -1.685 18.024 11.792 1.00 90.25 89 PRO A O 1
ATOM 705 N N . ALA A 1 90 ? -0.955 16.938 9.969 1.00 89.94 90 ALA A N 1
ATOM 706 C CA . ALA A 1 90 ? -2.262 16.615 9.409 1.00 89.94 90 ALA A CA 1
ATOM 707 C C . ALA A 1 90 ? -2.564 15.111 9.500 1.00 89.94 90 ALA A C 1
ATOM 709 O O . ALA A 1 90 ? -3.216 14.559 8.613 1.00 89.94 90 ALA A O 1
ATOM 710 N N . TRP A 1 91 ? -2.071 14.424 10.537 1.00 94.94 91 TRP A N 1
ATOM 711 C CA . TRP A 1 91 ? -2.162 12.965 10.631 1.00 94.94 91 TRP A CA 1
ATOM 712 C C . TRP A 1 91 ? -3.607 12.473 10.563 1.00 94.94 91 TRP A C 1
ATOM 714 O O . TRP A 1 91 ? -3.947 11.645 9.719 1.00 94.94 91 TRP A O 1
ATOM 724 N N . ILE A 1 92 ? -4.474 13.014 11.410 1.00 95.88 92 ILE A N 1
ATOM 725 C CA . ILE A 1 92 ? -5.896 12.688 11.469 1.00 95.88 92 ILE A CA 1
ATOM 726 C C . ILE A 1 92 ? -6.654 13.957 11.845 1.00 95.88 92 ILE A C 1
ATOM 728 O O . ILE A 1 92 ? -6.231 14.685 12.741 1.00 95.88 92 ILE A O 1
ATOM 732 N N . GLY A 1 93 ? -7.726 14.277 11.125 1.00 93.06 93 GLY A N 1
ATOM 733 C CA . GLY A 1 93 ? -8.429 15.537 11.358 1.00 93.06 93 GLY A CA 1
ATOM 734 C C . GLY A 1 93 ? -9.400 15.899 10.253 1.00 93.06 93 GLY A C 1
ATOM 735 O O . GLY A 1 93 ? -9.125 15.666 9.083 1.00 93.06 93 GLY A O 1
ATOM 736 N N . ILE A 1 94 ? -10.529 16.500 10.619 1.00 90.50 94 ILE A N 1
ATOM 737 C CA . ILE A 1 94 ? -11.546 16.952 9.668 1.00 90.50 94 ILE A CA 1
ATOM 738 C C . ILE A 1 94 ? -11.255 18.405 9.292 1.00 90.50 94 ILE A C 1
ATOM 740 O O . ILE A 1 94 ? -11.501 19.325 10.068 1.00 90.50 94 ILE A O 1
ATOM 744 N N . THR A 1 95 ? -10.763 18.625 8.077 1.00 88.88 95 THR A N 1
ATOM 745 C CA . THR A 1 95 ? -10.572 19.965 7.514 1.00 88.88 95 THR A CA 1
ATOM 746 C C . THR A 1 95 ? -11.742 20.301 6.603 1.00 88.88 95 THR A C 1
ATOM 748 O O . THR A 1 95 ? -12.043 19.542 5.681 1.00 88.88 95 THR A O 1
ATOM 751 N N . LYS A 1 96 ? -12.387 21.448 6.831 1.00 91.19 96 LYS A N 1
ATOM 752 C CA . LYS A 1 96 ? -13.471 21.970 5.989 1.00 91.19 96 LYS A CA 1
ATOM 753 C C . LYS A 1 96 ? -13.134 23.366 5.477 1.00 91.19 96 LYS A C 1
ATOM 755 O O . LYS A 1 96 ? -12.423 24.107 6.151 1.00 91.19 96 LYS A O 1
ATOM 760 N N . ASN A 1 97 ? -13.650 23.732 4.307 1.00 89.94 97 ASN A N 1
ATOM 761 C CA . ASN A 1 97 ? -13.576 25.119 3.843 1.00 89.94 97 ASN A CA 1
ATOM 762 C C . ASN A 1 97 ? -14.639 26.001 4.523 1.00 89.94 97 ASN A C 1
ATOM 764 O O . ASN A 1 97 ? -15.470 25.524 5.297 1.00 89.94 97 ASN A O 1
ATOM 768 N N . SER A 1 98 ? -14.643 27.297 4.202 1.00 92.69 98 SER A N 1
ATOM 769 C CA . SER A 1 98 ? -15.596 28.275 4.750 1.00 92.69 98 SER A CA 1
ATOM 770 C C . SER A 1 98 ? -17.066 27.985 4.423 1.00 92.69 98 SER A C 1
ATOM 772 O O . SER A 1 98 ? -17.947 28.500 5.106 1.00 92.69 98 SER A O 1
ATOM 774 N N . ARG A 1 99 ? -17.347 27.150 3.412 1.00 94.31 99 ARG A N 1
ATOM 775 C CA . ARG A 1 99 ? -18.698 26.681 3.061 1.00 94.31 99 ARG A CA 1
ATOM 776 C C . ARG A 1 99 ? -19.098 25.398 3.798 1.00 94.31 99 ARG A C 1
ATOM 778 O O . ARG A 1 99 ? -20.211 24.917 3.620 1.00 94.31 99 ARG A O 1
ATOM 785 N N . GLY A 1 100 ? -18.210 24.837 4.619 1.00 91.38 100 GLY A N 1
ATOM 786 C CA . GLY A 1 100 ? -18.434 23.587 5.344 1.00 91.38 100 GLY A CA 1
ATOM 787 C C . GLY A 1 100 ? -18.159 22.319 4.528 1.00 91.38 100 GLY A C 1
ATOM 788 O O . GLY A 1 100 ? -18.418 21.222 5.025 1.00 91.38 100 GLY A O 1
ATOM 789 N N . GLU A 1 101 ? -17.619 22.436 3.312 1.00 92.06 101 GLU A N 1
ATOM 790 C CA . GLU A 1 101 ? -17.268 21.285 2.473 1.00 92.06 101 GLU A CA 1
ATOM 791 C C . GLU A 1 101 ? -16.012 20.603 3.020 1.00 92.06 101 GLU A C 1
ATOM 793 O O . GLU A 1 101 ? -15.041 21.271 3.378 1.00 92.06 101 GLU A O 1
ATOM 798 N N . LEU A 1 102 ? -16.031 19.270 3.077 1.00 88.31 102 LEU A N 1
ATOM 799 C CA . LEU A 1 102 ? -14.899 18.465 3.526 1.00 88.31 102 LEU A CA 1
ATOM 800 C C . LEU A 1 102 ? -13.740 18.571 2.527 1.00 88.31 102 LEU A C 1
ATOM 802 O O . LEU A 1 102 ? -13.874 18.161 1.379 1.00 88.31 102 LEU A O 1
ATOM 806 N N . LEU A 1 103 ? -12.599 19.075 2.991 1.00 85.19 103 LEU A N 1
ATOM 807 C CA . LEU A 1 103 ? -11.360 19.164 2.218 1.00 85.19 103 LEU A CA 1
ATOM 808 C C . LEU A 1 103 ? -10.438 17.972 2.478 1.00 85.19 103 LEU A C 1
ATOM 810 O O . LEU A 1 103 ? -9.837 17.433 1.554 1.00 85.19 103 LEU A O 1
ATOM 814 N N . SER A 1 104 ? -10.297 17.566 3.741 1.00 88.12 104 SER A N 1
ATOM 815 C CA . SER A 1 104 ? -9.390 16.488 4.140 1.00 88.12 104 SER A CA 1
ATOM 816 C C . SER A 1 104 ? -9.853 15.828 5.436 1.00 88.12 104 SER A C 1
ATOM 818 O O . SER A 1 104 ? -10.531 16.448 6.252 1.00 88.12 104 SER A O 1
ATOM 820 N N . GLN A 1 105 ? -9.483 14.560 5.606 1.00 91.88 105 GLN A N 1
ATOM 821 C CA . GLN A 1 105 ? -9.675 13.773 6.834 1.00 91.88 105 GLN A CA 1
ATOM 822 C C . GLN A 1 105 ? -8.333 13.408 7.500 1.00 91.88 105 GLN A C 1
ATOM 824 O O . GLN A 1 105 ? -8.273 12.582 8.411 1.00 91.88 105 GLN A O 1
ATOM 829 N N . GLY A 1 106 ? -7.247 14.020 7.027 1.00 92.50 106 GLY A N 1
ATOM 830 C CA . GLY A 1 106 ? -5.888 13.728 7.449 1.00 92.50 106 GLY A CA 1
ATOM 831 C C . GLY A 1 106 ? -5.226 12.602 6.655 1.00 92.50 106 GLY A C 1
ATOM 832 O O . GLY A 1 106 ? -5.856 11.831 5.923 1.00 92.50 106 GLY A O 1
ATOM 833 N N . CYS A 1 107 ? -3.905 12.526 6.775 1.00 93.12 107 CYS A N 1
ATOM 834 C CA . CYS A 1 107 ? -3.054 11.638 5.991 1.00 93.12 107 CYS A CA 1
ATOM 835 C C . CYS A 1 107 ? -3.256 10.158 6.338 1.00 93.12 107 CYS A C 1
ATOM 837 O O . CYS A 1 107 ? -3.094 9.298 5.464 1.00 93.12 107 CYS A O 1
ATOM 839 N N . SER A 1 108 ? -3.634 9.864 7.586 1.00 95.25 108 SER A N 1
ATOM 840 C CA . SER A 1 108 ? -3.899 8.518 8.108 1.00 95.25 108 SER A CA 1
ATOM 841 C C . SER A 1 108 ? -5.038 7.799 7.391 1.00 95.25 108 SER A C 1
ATOM 843 O O . SER A 1 108 ? -5.126 6.580 7.484 1.00 95.25 108 SER A O 1
ATOM 845 N N . LYS A 1 109 ? -5.836 8.498 6.568 1.00 93.81 109 LYS A N 1
ATOM 846 C CA . LYS A 1 109 ? -6.806 7.870 5.656 1.00 93.81 109 LYS A CA 1
ATOM 847 C C . LYS A 1 109 ? -6.187 6.735 4.838 1.00 93.81 109 LYS A C 1
ATOM 849 O O . LYS A 1 109 ? -6.846 5.721 4.626 1.00 93.81 109 LYS A O 1
ATOM 854 N N . CYS A 1 110 ? -4.928 6.894 4.427 1.00 94.25 110 CYS A N 1
ATOM 855 C CA . CYS A 1 110 ? -4.168 5.891 3.675 1.00 94.25 110 CYS A CA 1
ATOM 856 C C . CYS A 1 110 ? -3.152 5.109 4.530 1.00 94.25 110 CYS A C 1
ATOM 858 O O . CYS A 1 110 ? -2.300 4.417 3.979 1.00 94.25 110 CYS A O 1
ATOM 860 N N . HIS A 1 111 ? -3.156 5.277 5.853 1.00 96.81 111 HIS A N 1
ATOM 861 C CA . HIS A 1 111 ? -2.316 4.501 6.767 1.00 96.81 111 HIS A CA 1
ATOM 862 C C . HIS A 1 111 ? -2.995 3.172 7.096 1.00 96.81 111 HIS A C 1
ATOM 864 O O . HIS A 1 111 ? -4.214 3.137 7.244 1.00 96.81 111 HIS A O 1
ATOM 870 N N . ALA A 1 112 ? -2.229 2.091 7.235 1.00 97.50 112 ALA A N 1
ATOM 871 C CA . ALA A 1 112 ? -2.759 0.760 7.537 1.00 97.50 112 ALA A CA 1
ATOM 872 C C . ALA A 1 112 ? -3.067 0.553 9.034 1.00 97.50 112 ALA A C 1
ATOM 874 O O . ALA A 1 112 ? -2.911 -0.542 9.570 1.00 97.50 112 ALA A O 1
ATOM 875 N N . GLY A 1 113 ? -3.487 1.617 9.714 1.00 97.88 113 GLY A N 1
ATOM 876 C CA . GLY A 1 113 ? -3.956 1.585 11.089 1.00 97.88 113 GLY A CA 1
ATOM 877 C C . GLY A 1 113 ? -5.253 2.363 11.278 1.00 97.88 113 GLY A C 1
ATOM 878 O O . GLY A 1 113 ? -5.731 3.037 10.360 1.00 97.88 113 GLY A O 1
ATOM 879 N N . LEU A 1 114 ? -5.821 2.270 12.475 1.00 97.88 114 LEU A N 1
ATOM 880 C CA . LEU A 1 114 ? -7.146 2.776 12.843 1.00 97.88 114 LEU A CA 1
ATOM 881 C C . LEU A 1 114 ? -7.128 4.229 13.344 1.00 97.88 114 LEU A C 1
ATOM 883 O O . LEU A 1 114 ? -8.124 4.744 13.838 1.00 97.88 114 LEU A O 1
ATOM 887 N N . GLY A 1 115 ? -6.020 4.943 13.137 1.00 96.44 115 GLY A N 1
ATOM 888 C CA . GLY A 1 115 ? -5.920 6.382 13.386 1.00 96.44 115 GLY A CA 1
ATOM 889 C C . GLY A 1 115 ? -4.934 6.763 14.478 1.00 96.44 115 GLY A C 1
ATOM 890 O O . GLY A 1 115 ? -4.533 7.926 14.529 1.00 96.44 115 GLY A O 1
ATOM 891 N N . LYS A 1 116 ? -4.439 5.814 15.280 1.00 96.38 116 LYS A N 1
ATOM 892 C CA . LYS A 1 116 ? -3.310 6.086 16.173 1.00 96.38 116 LYS A CA 1
ATOM 893 C C . LYS A 1 116 ? -2.016 6.191 15.370 1.00 96.38 116 LYS A C 1
ATOM 895 O O . LYS A 1 116 ? -1.754 5.389 14.473 1.00 96.38 116 LYS A O 1
ATOM 900 N N . MET A 1 117 ? -1.205 7.197 15.695 1.00 96.44 117 MET A N 1
ATOM 901 C CA . MET A 1 117 ? 0.100 7.372 15.065 1.00 96.44 117 MET A CA 1
ATOM 902 C C . MET A 1 117 ? 1.063 6.247 15.494 1.00 96.44 117 MET A C 1
ATOM 904 O O . MET A 1 117 ? 1.107 5.910 16.684 1.00 96.44 117 MET A O 1
ATOM 908 N N . PRO A 1 118 ? 1.863 5.700 14.561 1.00 96.62 118 PRO A N 1
ATOM 909 C CA . PRO A 1 118 ? 2.855 4.678 14.870 1.00 96.62 118 PRO A CA 1
ATOM 910 C C . PRO A 1 118 ? 3.876 5.150 15.903 1.00 96.62 118 PRO A C 1
ATOM 912 O O . PRO A 1 118 ? 4.422 6.256 15.790 1.00 96.62 118 PRO A O 1
ATOM 915 N N . SER A 1 119 ? 4.145 4.289 16.877 1.00 96.19 119 SER A N 1
ATOM 916 C CA . SER A 1 119 ? 5.249 4.395 17.836 1.00 96.19 119 SER A CA 1
ATOM 917 C C . SER A 1 119 ? 6.409 3.503 17.390 1.00 96.19 119 SER A C 1
ATOM 919 O O . SER A 1 119 ? 6.171 2.498 16.726 1.00 96.19 119 SER A O 1
ATOM 921 N N . SER A 1 120 ? 7.642 3.846 17.781 1.00 94.25 120 SER A N 1
ATOM 922 C CA . SER A 1 120 ? 8.796 2.947 17.627 1.00 94.25 120 SER A CA 1
ATOM 923 C C . SER A 1 120 ? 8.696 1.736 18.555 1.00 94.25 120 SER A 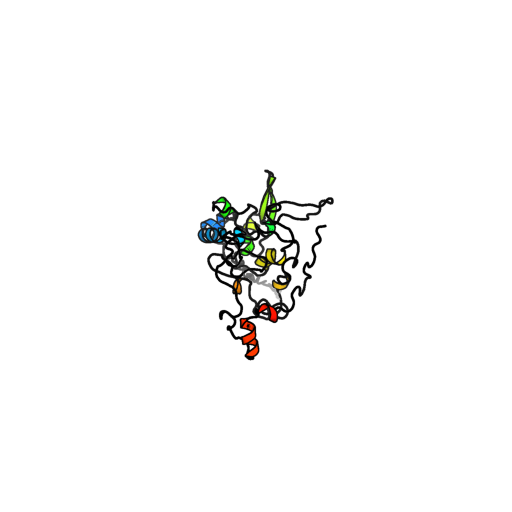C 1
ATOM 925 O O . SER A 1 120 ? 9.090 0.637 18.185 1.00 94.25 120 SER A O 1
ATOM 927 N N . GLU A 1 121 ? 8.134 1.939 19.748 1.00 96.69 121 GLU A N 1
ATOM 928 C CA . GLU A 1 121 ? 7.912 0.878 20.725 1.00 96.69 121 GLU A CA 1
ATOM 929 C C . GLU A 1 121 ? 6.616 0.136 20.420 1.00 96.69 121 GLU A C 1
ATOM 931 O O . GLU A 1 121 ? 5.546 0.753 20.311 1.00 96.69 121 GLU A O 1
ATOM 936 N N . MET A 1 122 ? 6.722 -1.186 20.320 1.00 98.12 122 MET A N 1
ATOM 937 C CA . MET A 1 122 ? 5.578 -2.071 20.162 1.00 98.12 122 MET A CA 1
ATOM 938 C C . MET A 1 122 ? 4.794 -2.157 21.472 1.00 98.12 122 MET A C 1
ATOM 940 O O . MET A 1 122 ? 5.355 -2.276 22.561 1.00 98.12 122 MET A O 1
ATOM 944 N N . SER A 1 123 ? 3.471 -2.102 21.369 1.00 98.44 123 SER A N 1
ATOM 945 C CA . SER A 1 123 ? 2.558 -2.289 22.492 1.00 98.44 123 SER A CA 1
ATOM 946 C C . SER A 1 123 ? 1.281 -2.962 22.007 1.00 98.44 123 SER A C 1
ATOM 948 O O . SER A 1 123 ? 0.970 -2.912 20.816 1.00 98.44 123 SER A O 1
ATOM 950 N N . ARG A 1 124 ? 0.498 -3.538 22.929 1.00 98.25 124 ARG A N 1
ATOM 951 C CA . ARG A 1 124 ? -0.815 -4.115 22.595 1.00 98.25 124 ARG A CA 1
ATOM 952 C C . ARG A 1 124 ? -1.691 -3.126 21.832 1.00 98.25 124 ARG A C 1
ATOM 954 O O . ARG A 1 124 ? -2.273 -3.479 20.820 1.00 98.25 124 ARG A O 1
ATOM 961 N N . GLU A 1 125 ? -1.706 -1.874 22.276 1.00 98.12 125 GLU A N 1
ATOM 962 C CA . GLU A 1 125 ? -2.479 -0.806 21.646 1.00 98.12 125 GLU A CA 1
ATOM 963 C C . GLU A 1 125 ? -2.001 -0.489 20.217 1.00 98.12 125 GLU A C 1
ATOM 965 O O . GLU A 1 125 ? -2.810 -0.182 19.349 1.00 98.12 125 GLU A O 1
ATOM 970 N N . GLN A 1 126 ? -0.694 -0.573 19.940 1.00 98.56 126 GLN A N 1
ATOM 971 C CA . GLN A 1 126 ? -0.182 -0.427 18.573 1.00 98.56 126 GLN A CA 1
ATOM 972 C C . GLN A 1 126 ? -0.573 -1.621 17.693 1.00 98.56 126 GLN A C 1
ATOM 974 O O . GLN A 1 126 ? -0.941 -1.420 16.540 1.00 98.56 126 GLN A O 1
ATOM 979 N N . LEU A 1 127 ? -0.541 -2.844 18.227 1.00 98.75 127 LEU A N 1
ATOM 980 C CA . LEU A 1 127 ? -0.979 -4.028 17.484 1.00 98.75 127 LEU A CA 1
ATOM 981 C C . LEU A 1 127 ? -2.484 -3.990 17.196 1.00 98.75 127 LEU A C 1
ATOM 983 O O . LEU A 1 127 ? -2.9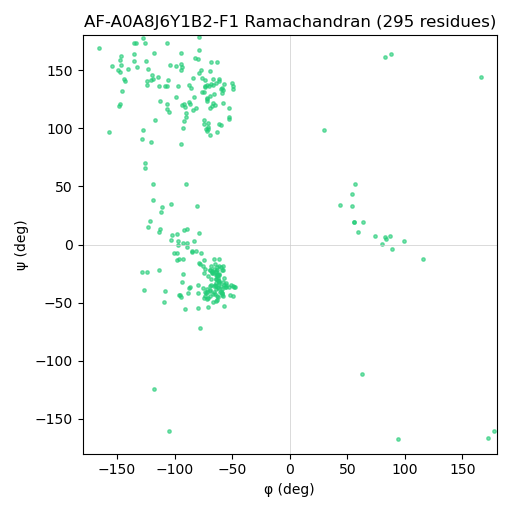06 -4.252 16.075 1.00 98.75 127 LEU A O 1
ATOM 987 N N . GLU A 1 128 ? -3.299 -3.591 18.170 1.00 98.50 128 GLU A N 1
ATOM 988 C CA . GLU A 1 128 ? -4.748 -3.433 17.996 1.00 98.50 128 GLU A CA 1
ATOM 989 C C . GLU A 1 128 ? -5.113 -2.258 17.078 1.00 98.50 128 GLU A C 1
ATOM 991 O O . GLU A 1 128 ? -6.180 -2.263 16.469 1.00 98.50 128 GLU A O 1
ATOM 996 N N . ASN A 1 129 ? -4.218 -1.282 16.908 1.00 98.56 129 ASN A N 1
ATOM 997 C CA . ASN A 1 129 ? -4.387 -0.208 15.934 1.00 98.56 129 ASN A CA 1
ATOM 998 C C . ASN A 1 129 ? -4.144 -0.661 14.485 1.00 98.56 129 ASN A C 1
ATOM 1000 O O . ASN A 1 129 ? -4.484 0.095 13.582 1.00 98.56 129 ASN A O 1
ATOM 1004 N N . ILE A 1 130 ? -3.568 -1.836 14.211 1.00 98.75 130 ILE A N 1
ATOM 1005 C CA . ILE A 1 130 ? -3.370 -2.329 12.835 1.00 98.75 130 ILE A CA 1
ATOM 1006 C C . ILE A 1 130 ? -4.730 -2.595 12.178 1.00 98.75 130 ILE A C 1
ATOM 1008 O O . ILE A 1 130 ? -5.551 -3.314 12.729 1.00 98.75 130 ILE A O 1
ATOM 1012 N N . ASP A 1 131 ? -4.974 -2.077 10.973 1.00 98.56 131 ASP A N 1
ATOM 1013 C CA . ASP A 1 131 ? -6.199 -2.357 10.209 1.00 98.56 131 ASP A CA 1
ATOM 1014 C C . ASP A 1 131 ? -5.951 -3.516 9.230 1.00 98.56 131 ASP A C 1
ATOM 1016 O O . ASP A 1 131 ? -5.599 -3.300 8.071 1.00 98.56 131 ASP A O 1
ATOM 1020 N N . CYS A 1 132 ? -6.121 -4.764 9.678 1.00 98.25 132 CYS A N 1
ATOM 1021 C CA . CYS A 1 132 ? -5.911 -5.947 8.826 1.00 98.25 132 CYS A CA 1
ATOM 1022 C C . CYS A 1 132 ? -6.871 -5.978 7.620 1.00 98.25 132 CYS A C 1
ATOM 1024 O O . CYS A 1 132 ? -6.536 -6.463 6.533 1.00 98.25 132 CYS A O 1
ATOM 1026 N N . LEU A 1 133 ? -8.092 -5.467 7.806 1.00 97.75 133 LEU A N 1
ATOM 1027 C CA . LEU A 1 133 ? -9.175 -5.579 6.833 1.00 97.75 133 LEU A CA 1
ATOM 1028 C C . LEU A 1 133 ? -8.971 -4.650 5.630 1.00 97.75 133 LEU A C 1
ATOM 1030 O O . LEU A 1 133 ? -9.462 -4.962 4.541 1.00 97.75 133 LEU A O 1
ATOM 1034 N N . ILE A 1 134 ? -8.212 -3.557 5.782 1.00 97.12 134 ILE A N 1
ATOM 1035 C CA . ILE A 1 134 ? -7.938 -2.603 4.695 1.00 97.12 134 ILE A CA 1
ATOM 1036 C C . ILE A 1 134 ? -7.329 -3.268 3.457 1.00 97.12 134 ILE A C 1
ATOM 1038 O O . ILE A 1 134 ? -7.693 -2.918 2.329 1.00 97.12 134 I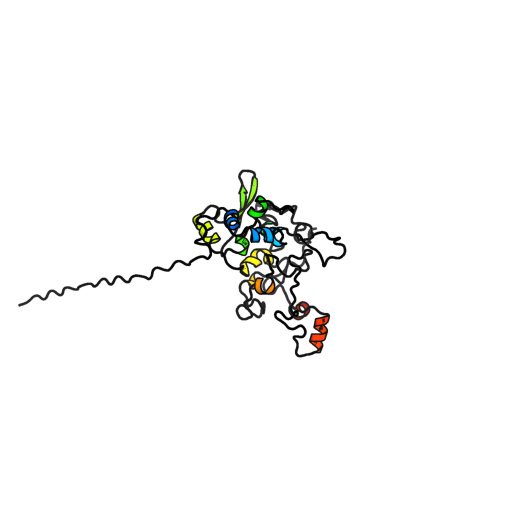LE A O 1
ATOM 1042 N N . CYS A 1 135 ? -6.467 -4.263 3.677 1.00 97.00 135 CYS A N 1
ATOM 1043 C CA . CYS A 1 135 ? -5.806 -5.036 2.633 1.00 97.00 135 CYS A CA 1
ATOM 1044 C C . CYS A 1 135 ? -6.551 -6.341 2.337 1.00 97.00 135 CYS A C 1
ATOM 1046 O O . CYS A 1 135 ? -6.732 -6.695 1.167 1.00 97.00 135 CYS A O 1
ATOM 1048 N N . HIS A 1 136 ? -6.991 -7.040 3.387 1.00 97.25 136 HIS A N 1
ATOM 1049 C CA . HIS A 1 136 ? -7.393 -8.440 3.288 1.00 97.25 136 HIS A CA 1
ATOM 1050 C C . HIS A 1 136 ? -8.896 -8.683 3.154 1.00 97.25 136 HIS A C 1
ATOM 1052 O O . HIS A 1 136 ? -9.278 -9.792 2.798 1.00 97.25 136 HIS A O 1
ATOM 1058 N N . ALA A 1 137 ? -9.772 -7.705 3.396 1.00 94.94 137 ALA A N 1
ATOM 1059 C CA . ALA A 1 137 ? -11.214 -7.951 3.381 1.00 94.94 137 ALA A CA 1
ATOM 1060 C C . ALA A 1 137 ? -11.909 -7.371 2.143 1.00 94.94 137 ALA A C 1
ATOM 1062 O O . ALA A 1 137 ? -12.015 -6.157 1.936 1.00 94.94 137 ALA A O 1
ATOM 1063 N N . SER A 1 138 ? -12.477 -8.259 1.326 1.00 87.12 138 SER A N 1
ATOM 1064 C CA . SER A 1 138 ? -13.240 -7.851 0.145 1.00 87.12 138 SER A CA 1
ATOM 1065 C C . SER A 1 138 ? -14.525 -7.120 0.555 1.00 87.12 138 SER A C 1
ATOM 1067 O O . SER A 1 138 ? -15.396 -7.678 1.228 1.00 87.12 138 SER A O 1
ATOM 1069 N N . GLY A 1 139 ? -14.671 -5.880 0.084 1.00 87.50 139 GLY A N 1
ATOM 1070 C CA . GLY A 1 139 ? -15.814 -5.018 0.405 1.00 87.50 139 GLY A CA 1
ATOM 1071 C C . GLY A 1 139 ? -15.679 -4.254 1.725 1.00 87.50 139 GLY A C 1
ATOM 1072 O O . GLY A 1 139 ? -16.609 -3.547 2.101 1.00 87.50 139 GLY A O 1
ATOM 1073 N N . TYR A 1 140 ? -14.536 -4.350 2.410 1.00 94.69 140 TYR A N 1
ATOM 1074 C CA . TYR A 1 140 ? -14.244 -3.496 3.557 1.00 94.69 140 TYR A CA 1
ATOM 1075 C C . TYR A 1 140 ? -14.080 -2.044 3.125 1.00 94.69 140 TYR A C 1
ATOM 1077 O O . TYR A 1 140 ? -13.437 -1.762 2.116 1.00 94.69 140 TYR A O 1
ATOM 1085 N N . ASN A 1 141 ? -14.645 -1.125 3.893 1.00 94.75 141 ASN A N 1
ATOM 1086 C CA . ASN A 1 141 ? -14.403 0.304 3.783 1.00 94.75 141 ASN A CA 1
ATOM 1087 C C . ASN A 1 141 ? -14.508 0.902 5.187 1.00 94.75 141 ASN A C 1
ATOM 1089 O O . ASN A 1 141 ? -15.156 0.317 6.059 1.00 94.75 141 ASN A O 1
ATOM 1093 N N . ARG A 1 142 ? -13.917 2.073 5.398 1.00 96.00 142 ARG A N 1
ATOM 1094 C CA . ARG A 1 142 ? -13.878 2.742 6.698 1.00 96.00 142 ARG A CA 1
ATOM 1095 C C . ARG A 1 142 ? -14.199 4.223 6.580 1.00 96.00 142 ARG A C 1
ATOM 1097 O O . ARG A 1 142 ? -14.062 4.823 5.516 1.00 96.00 142 ARG A O 1
ATOM 1104 N N . THR A 1 143 ? -14.624 4.806 7.686 1.00 95.69 143 THR A N 1
ATOM 1105 C CA . THR A 1 143 ? -14.925 6.229 7.819 1.00 95.69 143 THR A CA 1
ATOM 1106 C C . THR A 1 143 ? -14.274 6.777 9.075 1.00 95.69 143 THR A C 1
ATOM 1108 O O . THR A 1 143 ? -14.069 6.047 10.042 1.00 95.69 143 THR A O 1
ATOM 1111 N N . LEU A 1 144 ? -13.963 8.068 9.056 1.00 96.81 144 LEU A N 1
ATOM 1112 C CA . LEU A 1 144 ? -13.489 8.775 10.234 1.00 96.81 144 LEU A CA 1
ATOM 1113 C C . LEU A 1 144 ? -14.673 9.047 11.165 1.00 96.81 144 LEU A C 1
ATOM 1115 O O . LEU A 1 144 ? -15.715 9.529 10.707 1.00 96.81 144 LEU A O 1
ATOM 1119 N N . VAL A 1 145 ? -14.513 8.728 12.442 1.00 96.06 145 VAL A N 1
ATOM 1120 C CA . VAL A 1 145 ? -15.503 8.941 13.500 1.00 96.06 145 VAL A CA 1
ATOM 1121 C C . VAL A 1 145 ? -14.865 9.781 14.598 1.00 96.06 145 VAL A C 1
ATOM 1123 O O . VAL A 1 145 ? -13.719 9.547 14.966 1.00 96.06 145 VAL A O 1
ATOM 1126 N N . GLU A 1 146 ? -15.620 10.752 15.103 1.00 95.56 146 GLU A N 1
ATOM 1127 C CA . GLU A 1 146 ? -15.301 11.477 16.332 1.00 95.56 146 GLU A CA 1
ATOM 1128 C C . GLU A 1 146 ? -16.007 10.781 17.495 1.00 95.56 146 GLU A C 1
ATOM 1130 O O . GLU A 1 146 ? -17.228 10.590 17.466 1.00 95.56 146 GLU A O 1
ATOM 1135 N N . ASN A 1 147 ? -15.221 10.320 18.462 1.00 93.50 147 ASN A N 1
ATOM 1136 C CA . ASN A 1 147 ? -15.702 9.691 19.682 1.00 93.50 147 ASN A CA 1
ATOM 1137 C C . ASN A 1 147 ? -16.189 10.765 20.674 1.00 93.50 147 ASN A C 1
ATOM 1139 O O . ASN A 1 147 ? -15.940 11.957 20.505 1.00 93.50 147 ASN A O 1
ATOM 1143 N N . GLU A 1 148 ? -16.889 10.347 21.731 1.00 93.75 148 GLU A N 1
ATOM 1144 C CA . GLU A 1 148 ? -17.475 11.268 22.722 1.00 93.75 148 GLU A CA 1
ATOM 1145 C C . GLU A 1 148 ? -16.431 12.116 23.467 1.00 93.75 148 GLU A C 1
ATOM 1147 O O . GLU A 1 148 ? -16.731 13.223 23.907 1.00 93.75 148 GLU A O 1
ATOM 1152 N N . ASP A 1 149 ? -15.199 11.617 23.581 1.00 94.25 149 ASP A N 1
ATOM 1153 C CA . ASP A 1 149 ? -14.061 12.314 24.185 1.00 94.25 149 ASP A CA 1
ATOM 1154 C C . ASP A 1 149 ? -13.339 13.273 23.216 1.00 94.25 149 ASP A C 1
ATOM 1156 O O . ASP A 1 149 ? -12.330 13.879 23.580 1.00 94.25 149 ASP A O 1
ATOM 1160 N N . GLY A 1 150 ? -13.846 13.419 21.986 1.00 92.88 150 GLY A N 1
ATOM 1161 C CA . GLY A 1 150 ? -13.261 14.238 20.922 1.00 92.88 150 GLY A CA 1
ATOM 1162 C C . GLY A 1 150 ? -12.098 13.573 20.182 1.00 92.88 150 GLY A C 1
ATOM 1163 O O . GLY A 1 150 ? -11.528 14.179 19.270 1.00 92.88 150 GLY A O 1
ATOM 1164 N N . SER A 1 151 ? -11.722 12.339 20.537 1.00 94.25 151 SER A N 1
ATOM 1165 C CA . SER A 1 151 ? -10.727 11.581 19.778 1.00 94.25 151 SER A CA 1
ATOM 1166 C C . SER A 1 151 ? -11.275 11.175 18.408 1.00 94.25 151 SER A C 1
ATOM 1168 O O . SER A 1 151 ? -12.474 10.959 18.225 1.00 94.25 151 SER A O 1
ATOM 1170 N N . LEU A 1 152 ? -10.383 11.078 17.421 1.00 96.75 152 LEU A N 1
ATOM 1171 C CA . LEU A 1 152 ? -10.722 10.667 16.063 1.00 96.75 152 LEU A CA 1
ATOM 1172 C C . LEU A 1 152 ? -10.181 9.267 15.781 1.00 96.75 152 LEU A C 1
ATOM 1174 O O . LEU A 1 152 ? -9.023 8.976 16.077 1.00 96.75 152 LEU A O 1
ATOM 1178 N N . GLU A 1 153 ? -10.999 8.433 15.148 1.00 96.56 153 GLU A N 1
ATOM 1179 C CA . GLU A 1 153 ? -10.677 7.036 14.856 1.00 96.56 153 GLU A CA 1
ATOM 1180 C C . GLU A 1 153 ? -11.254 6.613 13.500 1.00 96.56 153 GLU A C 1
ATOM 1182 O O . GLU A 1 153 ? -12.364 7.002 13.119 1.00 96.56 153 GLU A O 1
ATOM 1187 N N . TRP A 1 154 ? -10.512 5.799 12.753 1.00 97.81 154 TRP A N 1
ATOM 1188 C CA . TRP A 1 154 ? -11.029 5.137 11.561 1.00 97.81 154 TRP A CA 1
ATOM 1189 C C . TRP A 1 154 ? -11.811 3.894 11.967 1.00 97.81 154 TRP A C 1
ATOM 1191 O O . TRP A 1 154 ? -11.237 2.944 12.485 1.00 97.81 154 TRP A O 1
ATOM 1201 N N . LYS A 1 155 ? -13.111 3.868 11.668 1.00 96.81 155 LYS A N 1
ATOM 1202 C CA . LYS A 1 155 ? -13.975 2.710 11.928 1.00 96.81 155 LYS A CA 1
ATOM 1203 C C . LYS A 1 155 ? -14.489 2.096 10.632 1.00 96.81 155 LYS A C 1
ATOM 1205 O O . LYS A 1 155 ? -14.808 2.846 9.702 1.00 96.81 155 LYS A O 1
ATOM 1210 N N . PRO A 1 156 ? -14.645 0.761 10.555 1.00 96.56 156 PRO A N 1
ATOM 1211 C CA . PRO A 1 156 ? -15.335 0.114 9.442 1.00 96.56 156 PRO A CA 1
ATOM 1212 C C . PRO A 1 156 ? -16.689 0.787 9.211 1.00 96.56 156 PRO A C 1
ATOM 1214 O O . PRO A 1 156 ? -17.389 1.043 10.178 1.00 96.56 156 PRO A O 1
ATOM 1217 N N . ILE A 1 157 ? -17.137 1.037 7.979 1.00 96.75 157 ILE A N 1
ATOM 1218 C CA . ILE A 1 157 ? -18.440 1.707 7.753 1.00 96.75 157 ILE A CA 1
ATOM 1219 C C . ILE A 1 157 ? -19.629 0.949 8.378 1.00 96.75 157 ILE A C 1
ATOM 1221 O O . ILE A 1 157 ? -20.669 1.539 8.653 1.00 96.75 157 ILE A O 1
ATOM 1225 N N . LEU A 1 158 ? -19.456 -0.355 8.620 1.00 96.12 158 LEU A N 1
ATOM 1226 C CA . LEU A 1 158 ? -20.431 -1.243 9.248 1.00 96.12 158 LEU A CA 1
ATOM 1227 C C . LEU A 1 158 ? -20.263 -1.345 10.771 1.00 96.12 158 LEU A C 1
ATOM 1229 O O . LEU A 1 158 ? -20.883 -2.206 11.372 1.00 96.12 158 LEU A O 1
ATOM 1233 N N . TRP A 1 159 ? -19.472 -0.488 11.424 1.00 95.19 159 TRP A N 1
ATOM 1234 C CA . TRP A 1 159 ? -19.189 -0.588 12.865 1.00 95.19 159 TRP A CA 1
ATOM 1235 C C . TRP A 1 159 ? -20.432 -0.532 13.771 1.00 95.19 159 TRP A C 1
ATOM 1237 O O . TRP A 1 159 ? -20.392 -1.014 14.895 1.00 95.19 159 TRP A O 1
ATOM 1247 N N . LYS A 1 160 ? -21.547 0.034 13.286 1.00 95.88 160 LYS A N 1
ATOM 1248 C CA . LYS A 1 160 ? -22.856 0.032 13.974 1.00 95.88 160 LYS A CA 1
ATOM 1249 C C . LYS A 1 160 ? -23.773 -1.135 13.576 1.00 95.88 160 LYS A C 1
ATOM 1251 O O . LYS A 1 160 ? -24.914 -1.191 14.022 1.00 95.88 160 LYS A O 1
ATOM 1256 N N . ASN A 1 161 ? -23.320 -2.020 12.694 1.00 96.94 161 ASN A N 1
ATOM 1257 C CA . ASN A 1 161 ? -24.046 -3.185 12.199 1.00 96.94 161 ASN A CA 1
ATOM 1258 C C . ASN A 1 161 ? -23.158 -4.427 12.355 1.00 96.94 161 ASN A C 1
ATOM 1260 O O . ASN A 1 161 ? -22.403 -4.766 11.441 1.00 96.94 161 ASN A O 1
ATOM 1264 N N . GLN A 1 162 ? -23.274 -5.099 13.504 1.00 96.31 162 GLN A N 1
ATOM 1265 C CA . GLN A 1 162 ? -22.430 -6.246 13.847 1.00 96.31 162 GLN A CA 1
ATOM 1266 C C . GLN A 1 162 ? -22.530 -7.375 12.814 1.00 96.31 162 GLN A C 1
ATOM 1268 O O . GLN A 1 162 ? -21.506 -7.857 12.350 1.00 96.31 162 GLN A O 1
ATOM 1273 N N . GLU A 1 163 ? -23.737 -7.729 12.361 1.00 95.12 163 GLU A N 1
ATOM 1274 C CA . GLU A 1 163 ? -23.930 -8.774 11.344 1.00 95.12 163 GLU A CA 1
ATOM 1275 C C . GLU A 1 163 ? -23.190 -8.435 10.039 1.00 95.12 163 GLU A C 1
ATOM 1277 O O . GLU A 1 163 ? -22.508 -9.273 9.442 1.00 95.12 163 GLU A O 1
ATOM 1282 N N . GLY A 1 164 ? -23.284 -7.176 9.603 1.00 94.94 164 GLY A N 1
ATOM 1283 C CA . GLY A 1 164 ? -22.560 -6.687 8.434 1.00 94.94 164 GLY A CA 1
ATOM 1284 C C . GLY A 1 164 ? -21.042 -6.695 8.632 1.00 94.94 164 GLY A C 1
ATOM 1285 O O . GLY A 1 164 ? -20.306 -7.083 7.719 1.00 94.94 164 GLY A O 1
ATOM 1286 N N . LEU A 1 165 ? -20.573 -6.279 9.809 1.00 96.12 165 LEU A N 1
ATOM 1287 C CA . LEU A 1 165 ? -19.158 -6.262 10.169 1.00 96.12 165 LEU A CA 1
ATOM 1288 C C . LEU A 1 165 ? -18.573 -7.677 10.193 1.00 96.12 165 LEU A C 1
ATOM 1290 O O . LEU A 1 165 ? -17.561 -7.911 9.534 1.00 96.12 165 LEU A O 1
ATOM 1294 N N . ASP A 1 166 ? -19.257 -8.620 10.838 1.00 95.62 166 ASP A N 1
ATOM 1295 C CA . ASP A 1 166 ? -18.897 -10.040 10.875 1.00 95.62 166 ASP A CA 1
ATOM 1296 C C . ASP A 1 166 ? -18.847 -10.624 9.461 1.00 95.62 166 ASP A C 1
ATOM 1298 O O . ASP A 1 166 ? -17.924 -11.348 9.089 1.00 95.62 166 ASP A O 1
ATOM 1302 N N . SER A 1 167 ? -19.816 -10.263 8.618 1.00 93.69 167 SER A N 1
ATOM 1303 C CA . SER A 1 167 ? -19.851 -10.687 7.219 1.00 93.69 167 SER A CA 1
ATOM 1304 C C . SER A 1 167 ? -18.624 -10.207 6.431 1.00 93.69 167 SER A C 1
ATOM 1306 O O . SER A 1 167 ? -18.091 -10.955 5.611 1.00 93.69 167 SER A O 1
ATOM 1308 N N . VAL A 1 168 ? -18.160 -8.970 6.645 1.00 94.69 168 VAL A N 1
ATOM 1309 C CA . VAL A 1 168 ? -16.963 -8.424 5.976 1.00 94.69 168 VAL A CA 1
ATOM 1310 C C . VAL A 1 168 ? -15.678 -9.021 6.546 1.00 94.69 168 VAL A C 1
ATOM 1312 O O . VAL A 1 168 ? -14.819 -9.430 5.765 1.00 94.69 168 VAL A O 1
ATOM 1315 N N . SER A 1 169 ? -15.541 -9.092 7.869 1.00 95.75 169 SER A N 1
ATOM 1316 C CA . SER A 1 169 ? -14.329 -9.581 8.537 1.00 95.75 169 SER A CA 1
ATOM 1317 C C . SER A 1 169 ? -14.087 -11.071 8.297 1.00 95.75 169 SER A C 1
ATOM 1319 O O . SER A 1 169 ? -12.945 -11.515 8.289 1.00 95.75 169 SER A O 1
ATOM 1321 N N . LYS A 1 170 ? -15.135 -11.847 7.997 1.00 95.19 170 LYS A N 1
ATOM 1322 C CA . LYS A 1 170 ? -15.012 -13.263 7.618 1.00 95.19 170 LYS A CA 1
ATOM 1323 C C . LYS A 1 170 ? -14.557 -13.474 6.167 1.00 95.19 170 LYS A C 1
ATOM 1325 O O . LYS A 1 170 ? -14.123 -14.573 5.812 1.00 95.19 170 LYS A O 1
ATOM 1330 N N . ARG A 1 171 ? -14.639 -12.445 5.309 1.00 93.19 171 ARG A N 1
ATOM 1331 C CA . ARG A 1 171 ? -14.280 -12.470 3.873 1.00 93.19 171 ARG A CA 1
ATOM 1332 C C . ARG A 1 171 ? -12.816 -12.102 3.617 1.00 93.19 171 ARG A C 1
ATOM 1334 O O . ARG A 1 171 ? -12.528 -11.240 2.783 1.00 93.19 171 ARG A O 1
ATOM 1341 N N . ILE A 1 172 ? -11.906 -12.781 4.306 1.00 95.19 172 ILE A N 1
ATOM 1342 C CA . ILE A 1 172 ? -10.464 -12.582 4.135 1.00 95.19 172 ILE A CA 1
ATOM 1343 C C . ILE A 1 172 ? -9.999 -13.214 2.821 1.00 95.19 172 ILE A C 1
ATOM 1345 O O . ILE A 1 172 ? -10.321 -14.367 2.514 1.00 95.19 172 ILE A O 1
ATOM 1349 N N . THR A 1 173 ? -9.241 -12.450 2.048 1.00 93.00 173 THR A N 1
ATOM 1350 C CA . THR A 1 173 ? -8.635 -12.832 0.777 1.00 93.00 173 THR A CA 1
ATOM 1351 C C . THR A 1 173 ? -7.184 -12.371 0.734 1.00 93.00 173 THR A C 1
ATOM 1353 O O . THR A 1 173 ? -6.778 -11.466 1.466 1.00 93.00 173 THR A O 1
ATOM 1356 N N . MET A 1 174 ? -6.413 -12.930 -0.197 1.00 93.38 174 MET A N 1
ATOM 1357 C CA . MET A 1 174 ? -5.201 -12.254 -0.650 1.00 93.38 174 MET A CA 1
ATOM 1358 C C . MET A 1 174 ? -5.571 -10.850 -1.175 1.00 93.38 174 MET A C 1
ATOM 1360 O O . MET A 1 174 ? -6.620 -10.714 -1.822 1.00 93.38 174 MET A O 1
ATOM 1364 N N . PRO A 1 175 ? -4.781 -9.804 -0.866 1.00 94.75 175 PRO A N 1
ATOM 1365 C CA . PRO A 1 175 ? -5.013 -8.455 -1.365 1.00 94.75 175 PRO A CA 1
ATOM 1366 C C . PRO A 1 175 ? -5.243 -8.410 -2.877 1.00 94.75 175 PRO A C 1
ATOM 1368 O O . PRO A 1 175 ? -4.525 -9.023 -3.663 1.00 94.75 175 PRO A O 1
ATOM 1371 N N . LYS A 1 176 ? -6.265 -7.665 -3.293 1.00 94.25 176 LYS A N 1
ATOM 1372 C CA . LYS A 1 176 ? -6.562 -7.427 -4.710 1.00 94.25 176 LYS A CA 1
ATOM 1373 C C . LYS A 1 176 ? -5.914 -6.123 -5.158 1.00 94.25 176 LYS A C 1
ATOM 1375 O O . LYS A 1 176 ? -5.618 -5.268 -4.324 1.00 94.25 176 LYS A O 1
ATOM 1380 N N . ARG A 1 177 ? -5.816 -5.906 -6.474 1.00 96.25 177 ARG A N 1
ATOM 1381 C CA . ARG A 1 177 ? -5.389 -4.618 -7.056 1.00 96.25 177 ARG A CA 1
ATOM 1382 C C . ARG A 1 177 ? -6.168 -3.442 -6.451 1.00 96.25 177 ARG A C 1
ATOM 1384 O O . ARG A 1 177 ? -5.584 -2.473 -5.981 1.00 96.25 177 ARG A O 1
ATOM 1391 N N . THR A 1 178 ? -7.486 -3.590 -6.312 1.00 94.81 178 THR A N 1
ATOM 1392 C CA . THR A 1 178 ? -8.352 -2.589 -5.666 1.00 94.81 178 THR A CA 1
ATOM 1393 C C . THR A 1 178 ? -8.025 -2.323 -4.195 1.00 94.81 178 THR A C 1
ATOM 1395 O O . THR A 1 178 ? -8.205 -1.192 -3.751 1.00 94.81 178 THR A O 1
ATOM 1398 N N . SER A 1 179 ? -7.532 -3.308 -3.434 1.00 94.69 179 SER A N 1
ATOM 1399 C CA . SER A 1 179 ? -7.095 -3.095 -2.046 1.00 94.69 179 SER A CA 1
ATOM 1400 C C . SER A 1 179 ? -5.924 -2.110 -1.993 1.00 94.69 179 SER A C 1
ATOM 1402 O O . SER A 1 179 ? -5.945 -1.166 -1.206 1.00 94.69 179 SER A O 1
ATOM 1404 N N . CYS A 1 180 ? -4.940 -2.286 -2.878 1.00 95.44 180 CYS A N 1
ATOM 1405 C CA . CYS A 1 180 ? -3.751 -1.438 -2.967 1.00 95.44 180 CYS A CA 1
ATOM 1406 C C . CYS A 1 180 ? -4.090 -0.039 -3.515 1.00 95.44 180 CYS A C 1
ATOM 1408 O O . CYS A 1 180 ? -3.686 0.985 -2.954 1.00 95.44 180 CYS A O 1
ATOM 1410 N N . LEU A 1 181 ? -4.878 0.018 -4.593 1.00 95.19 181 LEU A N 1
ATOM 1411 C CA . LEU A 1 181 ? -5.169 1.258 -5.321 1.00 95.19 181 LEU A CA 1
ATOM 1412 C C . LEU A 1 181 ? -5.947 2.288 -4.495 1.00 95.19 181 LEU A C 1
ATOM 1414 O O . LEU A 1 181 ? -5.756 3.483 -4.705 1.00 95.19 181 LEU A O 1
ATOM 1418 N N . ARG A 1 182 ? -6.729 1.855 -3.496 1.00 91.44 182 ARG A N 1
ATOM 1419 C CA . ARG A 1 182 ? -7.412 2.740 -2.525 1.00 91.44 182 ARG A CA 1
ATOM 1420 C C . ARG A 1 182 ? -6.505 3.808 -1.920 1.00 91.44 182 ARG A C 1
ATOM 1422 O O . ARG A 1 182 ? -6.958 4.918 -1.657 1.00 91.44 182 ARG A O 1
ATOM 1429 N N . CYS A 1 183 ? -5.247 3.452 -1.679 1.00 93.25 183 CYS A N 1
ATOM 1430 C CA . CYS A 1 183 ? -4.258 4.335 -1.071 1.00 93.25 183 CYS A C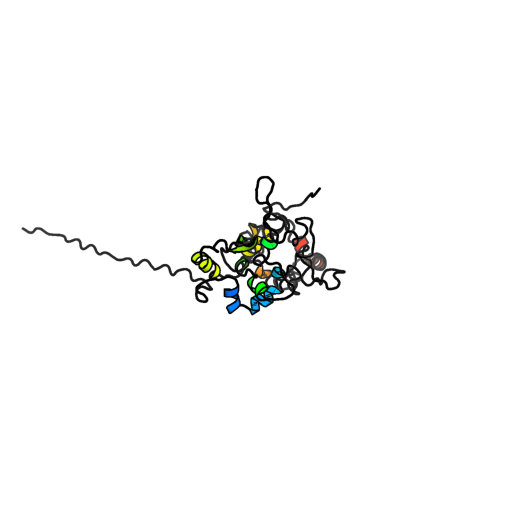A 1
ATOM 1431 C C . CYS A 1 183 ? -3.212 4.791 -2.088 1.00 93.25 183 CYS A C 1
ATOM 1433 O O . CYS A 1 183 ? -2.791 5.947 -2.061 1.00 93.25 183 CYS A O 1
ATOM 1435 N N . HIS A 1 184 ? -2.779 3.890 -2.973 1.00 94.31 184 HIS A N 1
ATOM 1436 C CA . HIS A 1 184 ? -1.687 4.177 -3.898 1.00 94.31 184 HIS A CA 1
ATOM 1437 C C . HIS A 1 184 ? -2.110 5.116 -5.033 1.00 94.31 184 HIS A C 1
ATOM 1439 O O . HIS A 1 184 ? -1.374 6.063 -5.313 1.00 94.31 184 HIS A O 1
ATOM 1445 N N . SER A 1 185 ? -3.309 4.932 -5.601 1.00 93.44 185 SER A N 1
ATOM 1446 C CA . SER A 1 185 ? -3.823 5.818 -6.653 1.00 93.44 185 SER A CA 1
ATOM 1447 C C . SER A 1 185 ? -4.395 7.124 -6.093 1.00 93.44 185 SER A C 1
ATOM 1449 O O . SER A 1 185 ? -4.203 8.181 -6.676 1.00 93.44 185 SER A O 1
ATOM 1451 N N . GLY A 1 186 ? -5.020 7.094 -4.909 1.00 86.88 186 GLY A N 1
ATOM 1452 C CA . GLY A 1 186 ? -5.574 8.287 -4.244 1.00 86.88 186 GLY A CA 1
ATOM 1453 C C . GLY A 1 186 ? -4.555 9.180 -3.516 1.00 86.88 186 GLY A C 1
ATOM 1454 O O . GLY A 1 186 ? -4.938 10.038 -2.712 1.00 86.88 186 GLY A O 1
ATOM 1455 N N . SER A 1 187 ? -3.255 8.948 -3.705 1.00 86.44 187 SER A N 1
ATOM 1456 C CA . SER A 1 187 ? -2.209 9.673 -2.983 1.00 86.44 187 SER A CA 1
ATOM 1457 C C . SER A 1 187 ? -2.004 11.093 -3.539 1.00 86.44 187 SER A C 1
ATOM 1459 O O . SER A 1 187 ? -2.111 11.332 -4.734 1.00 86.44 187 SER A O 1
ATOM 1461 N N . GLY A 1 188 ? -1.719 12.066 -2.663 1.00 84.62 188 GLY A N 1
ATOM 1462 C CA . GLY A 1 188 ? -1.575 13.482 -3.060 1.00 84.62 188 GLY A CA 1
ATOM 1463 C C . GLY A 1 188 ? -2.881 14.291 -3.086 1.00 84.62 188 GLY A C 1
ATOM 1464 O O . GLY A 1 188 ? -2.869 15.456 -3.491 1.00 84.62 188 GLY A O 1
ATOM 1465 N N . GLY A 1 189 ? -3.987 13.704 -2.609 1.00 81.62 189 GLY A N 1
ATOM 1466 C CA . GLY A 1 189 ? -5.286 14.373 -2.461 1.00 81.62 189 GLY A CA 1
ATOM 1467 C C . GLY A 1 189 ? -6.286 14.090 -3.586 1.00 81.62 189 GLY A C 1
ATOM 1468 O O . GLY A 1 189 ? -7.388 14.629 -3.548 1.00 81.62 189 GLY A O 1
ATOM 1469 N N . GLY A 1 190 ? -5.936 13.236 -4.548 1.00 84.50 190 GLY A N 1
ATOM 1470 C CA . GLY A 1 190 ? -6.794 12.868 -5.671 1.00 84.50 190 GLY A CA 1
ATOM 1471 C C . GLY A 1 190 ? -6.287 11.625 -6.410 1.00 84.50 190 GLY A C 1
ATOM 1472 O O . GLY A 1 190 ? -5.181 11.165 -6.114 1.00 84.50 190 GLY A O 1
ATOM 1473 N N . PRO A 1 191 ? -7.103 11.056 -7.318 1.00 88.25 191 PRO A N 1
ATOM 1474 C CA . PRO A 1 191 ? -6.691 9.965 -8.201 1.00 88.25 191 PRO A CA 1
ATOM 1475 C C . PRO A 1 191 ? -5.517 10.403 -9.075 1.00 88.25 191 PRO A C 1
ATOM 1477 O O . PRO A 1 191 ? -5.554 11.489 -9.640 1.00 88.25 191 PRO A O 1
ATOM 1480 N N . ASN A 1 192 ? -4.494 9.561 -9.187 1.00 90.62 192 ASN A N 1
ATOM 1481 C CA . ASN A 1 192 ? -3.354 9.752 -10.085 1.00 90.62 192 ASN A CA 1
ATOM 1482 C C . ASN A 1 192 ? -2.524 11.035 -9.863 1.00 90.62 192 ASN A C 1
ATOM 1484 O O . ASN A 1 192 ? -1.676 11.366 -10.679 1.00 90.62 192 ASN A O 1
ATOM 1488 N N . TYR A 1 193 ? -2.728 11.778 -8.767 1.00 90.81 193 TYR A N 1
ATOM 1489 C CA . TYR A 1 193 ? -2.067 13.077 -8.581 1.00 90.81 193 TYR A CA 1
ATOM 1490 C C . TYR A 1 193 ? -0.573 12.945 -8.299 1.00 90.81 193 TYR A C 1
ATOM 1492 O O . TYR A 1 193 ? 0.227 13.680 -8.866 1.00 90.81 193 TYR A O 1
ATOM 1500 N N . LYS A 1 194 ? -0.192 12.046 -7.383 1.00 89.44 194 LYS A N 1
ATOM 1501 C CA . LYS A 1 194 ? 1.203 11.923 -6.933 1.00 89.44 194 LYS A CA 1
ATOM 1502 C C . LYS A 1 194 ? 2.046 10.993 -7.807 1.00 89.44 194 LYS A C 1
ATOM 1504 O O . LYS A 1 194 ? 3.243 11.215 -7.963 1.00 89.44 194 LYS A O 1
ATOM 1509 N N . ARG A 1 195 ? 1.449 9.905 -8.288 1.00 90.75 195 ARG A N 1
ATOM 1510 C CA . ARG A 1 195 ? 2.113 8.864 -9.080 1.00 90.75 195 ARG A CA 1
ATOM 1511 C C . ARG A 1 195 ? 1.304 8.666 -10.345 1.00 90.75 195 ARG A C 1
ATOM 1513 O O . ARG A 1 195 ? 0.296 7.974 -10.286 1.00 90.75 195 ARG A O 1
ATOM 1520 N N . GLY A 1 196 ? 1.751 9.283 -11.433 1.00 92.38 196 GLY A N 1
ATOM 1521 C CA . GLY A 1 196 ? 1.035 9.271 -12.705 1.00 92.38 196 GLY A CA 1
ATOM 1522 C C . GLY A 1 196 ? 0.934 7.889 -13.364 1.00 92.38 196 GLY A C 1
ATOM 1523 O O . GLY A 1 196 ? 0.200 7.732 -14.327 1.00 92.38 196 GLY A O 1
ATOM 1524 N N . ASP A 1 197 ? 1.691 6.900 -12.891 1.00 93.56 197 ASP A N 1
ATOM 1525 C CA . ASP A 1 197 ? 1.698 5.515 -13.368 1.00 93.56 197 ASP A CA 1
ATOM 1526 C C . ASP A 1 197 ? 0.818 4.573 -12.526 1.00 93.56 197 ASP A C 1
ATOM 1528 O O . ASP A 1 197 ? 0.733 3.384 -12.831 1.00 93.56 197 ASP A O 1
ATOM 1532 N N . ILE A 1 198 ? 0.158 5.074 -11.472 1.00 94.62 198 ILE A N 1
ATOM 1533 C CA . ILE A 1 198 ? -0.706 4.277 -10.592 1.00 94.62 198 ILE A CA 1
ATOM 1534 C C . ILE A 1 198 ? -2.135 4.832 -10.602 1.00 94.62 198 ILE A C 1
ATOM 1536 O O . ILE A 1 198 ? -2.555 5.624 -9.752 1.00 94.62 198 ILE A O 1
ATOM 1540 N N . GLU A 1 199 ? -2.915 4.331 -11.550 1.00 95.06 199 GLU A N 1
ATOM 1541 C CA . GLU A 1 199 ? -4.286 4.762 -11.833 1.00 95.06 199 GLU A CA 1
ATOM 1542 C C . GLU A 1 199 ? -5.318 3.761 -11.297 1.00 95.06 199 GLU A C 1
ATOM 1544 O O . GLU A 1 199 ? -5.038 2.567 -11.166 1.00 95.06 199 GLU A O 1
ATOM 1549 N N . TYR A 1 200 ? -6.540 4.216 -10.999 1.00 95.62 200 TYR A N 1
ATOM 1550 C CA . TYR A 1 200 ? -7.621 3.303 -10.599 1.00 95.62 200 TYR A CA 1
ATOM 1551 C C . TYR A 1 200 ? -7.987 2.312 -11.710 1.00 95.62 200 TYR A C 1
ATOM 1553 O O . TYR A 1 200 ? -8.413 1.201 -11.389 1.00 95.62 200 TYR A O 1
ATOM 1561 N N . ALA A 1 201 ? -7.746 2.680 -12.972 1.00 96.44 201 ALA A N 1
ATOM 1562 C CA . ALA A 1 201 ? -7.859 1.822 -14.148 1.00 96.44 201 ALA A CA 1
ATOM 1563 C C . ALA A 1 201 ? -7.137 0.479 -13.976 1.00 96.44 201 ALA A C 1
ATOM 1565 O O . ALA A 1 201 ? -7.656 -0.560 -14.364 1.00 96.44 201 ALA A O 1
ATOM 1566 N N . LEU A 1 202 ? -5.994 0.461 -13.277 1.00 97.19 202 LEU A N 1
ATOM 1567 C CA . LEU A 1 202 ? -5.221 -0.757 -13.013 1.00 97.19 202 LEU A CA 1
ATOM 1568 C C . LEU A 1 202 ? -6.010 -1.842 -12.269 1.00 97.19 202 LEU A C 1
ATOM 1570 O O . LEU A 1 202 ? -5.597 -3.000 -12.273 1.00 97.19 202 LEU A O 1
ATOM 1574 N N . ALA A 1 203 ? -7.123 -1.500 -11.614 1.00 96.38 203 ALA A N 1
ATOM 1575 C CA . ALA A 1 203 ? -7.994 -2.462 -10.948 1.00 96.38 203 ALA A CA 1
ATOM 1576 C C . ALA A 1 203 ? -8.571 -3.512 -11.907 1.00 96.38 203 ALA A C 1
ATOM 1578 O O . ALA A 1 203 ? -8.744 -4.661 -11.495 1.00 96.38 203 ALA A O 1
ATOM 1579 N N . ASP A 1 204 ? -8.876 -3.096 -13.134 1.00 97.00 204 ASP A N 1
ATOM 1580 C CA . ASP A 1 204 ? -9.447 -3.902 -14.207 1.00 97.00 204 ASP A CA 1
ATOM 1581 C C . ASP A 1 204 ? -9.091 -3.223 -15.531 1.00 97.00 204 ASP A C 1
ATOM 1583 O O . ASP A 1 204 ? -9.697 -2.227 -15.920 1.00 97.00 204 ASP A O 1
ATOM 1587 N N . THR A 1 205 ? -8.028 -3.709 -16.162 1.00 97.31 205 THR A N 1
ATOM 1588 C CA . THR A 1 205 ? -7.415 -3.056 -17.315 1.00 97.31 205 THR A CA 1
ATOM 1589 C C . THR A 1 205 ? -7.095 -4.064 -18.407 1.00 97.31 205 THR A C 1
ATOM 1591 O O . THR A 1 205 ? -7.240 -5.274 -18.200 1.00 97.31 205 THR A O 1
ATOM 1594 N N . ASP A 1 206 ? -6.655 -3.576 -19.559 1.00 97.75 206 ASP A N 1
ATOM 1595 C CA . ASP A 1 206 ? -6.191 -4.391 -20.675 1.00 97.75 206 ASP A CA 1
ATOM 1596 C C . ASP A 1 206 ? -4.665 -4.328 -20.830 1.00 97.75 206 ASP A C 1
ATOM 1598 O O . ASP A 1 206 ? -3.947 -3.593 -20.142 1.00 97.75 206 ASP A O 1
ATOM 1602 N N . ARG A 1 207 ? -4.150 -5.149 -21.738 1.00 97.06 207 ARG A N 1
ATOM 1603 C CA . ARG A 1 207 ? -2.725 -5.276 -22.021 1.00 97.06 207 ARG A CA 1
ATOM 1604 C C . ARG A 1 207 ? -2.101 -3.995 -22.584 1.00 97.06 207 ARG A C 1
ATOM 1606 O O . ARG A 1 207 ? -0.905 -3.784 -22.384 1.00 97.06 207 ARG A O 1
ATOM 1613 N N . GLU A 1 208 ? -2.858 -3.169 -23.305 1.00 96.06 208 GLU A N 1
ATOM 1614 C CA . GLU A 1 208 ? -2.359 -1.899 -23.857 1.00 96.06 208 GLU A CA 1
ATOM 1615 C C . GLU A 1 208 ? -2.100 -0.883 -22.734 1.00 96.06 208 GLU A C 1
ATOM 1617 O O . GLU A 1 208 ? -1.115 -0.124 -22.751 1.00 96.06 208 GLU A O 1
ATOM 1622 N N . PHE A 1 209 ? -2.946 -0.903 -21.705 1.00 97.19 209 PHE A N 1
ATOM 1623 C CA . PHE A 1 209 ? -2.745 -0.102 -20.511 1.00 97.19 209 PHE A CA 1
ATOM 1624 C C . PHE A 1 209 ? -1.573 -0.618 -19.668 1.00 97.19 209 PHE A C 1
ATOM 1626 O O . PHE A 1 209 ? -0.641 0.141 -19.394 1.00 97.19 209 PHE A O 1
ATOM 1633 N N . ASP A 1 210 ? -1.567 -1.898 -19.298 1.00 98.06 210 ASP A N 1
ATOM 1634 C CA . ASP A 1 210 ? -0.452 -2.526 -18.588 1.00 98.06 210 ASP A CA 1
ATOM 1635 C C . ASP A 1 210 ? -0.323 -4.002 -18.978 1.00 98.06 210 ASP A C 1
ATOM 1637 O O . ASP A 1 210 ? -1.222 -4.811 -18.765 1.00 98.06 210 ASP A O 1
ATOM 1641 N N . VAL A 1 211 ? 0.832 -4.384 -19.524 1.00 97.62 211 VAL A N 1
ATOM 1642 C CA . VAL A 1 211 ? 1.040 -5.748 -20.030 1.00 97.62 211 VAL A CA 1
ATOM 1643 C C . VAL A 1 211 ? 1.053 -6.818 -18.935 1.00 97.62 211 VAL A C 1
ATOM 1645 O O . VAL A 1 211 ? 0.778 -7.984 -19.226 1.00 97.62 211 VAL A O 1
ATOM 1648 N N . HIS A 1 212 ? 1.384 -6.44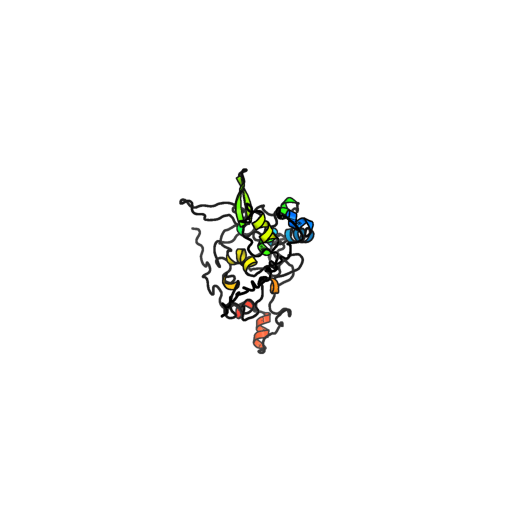5 -17.697 1.00 97.94 212 HIS A N 1
ATOM 1649 C CA . HIS A 1 212 ? 1.461 -7.355 -16.558 1.00 97.94 212 HIS A CA 1
ATOM 1650 C C . HIS A 1 212 ? 0.105 -7.472 -15.861 1.00 97.94 212 HIS A C 1
ATOM 1652 O O . HIS A 1 212 ? -0.299 -8.577 -15.514 1.00 97.94 212 HIS A O 1
ATOM 1658 N N . MET A 1 213 ? -0.611 -6.361 -15.679 1.00 98.19 213 MET A N 1
ATOM 1659 C CA . MET A 1 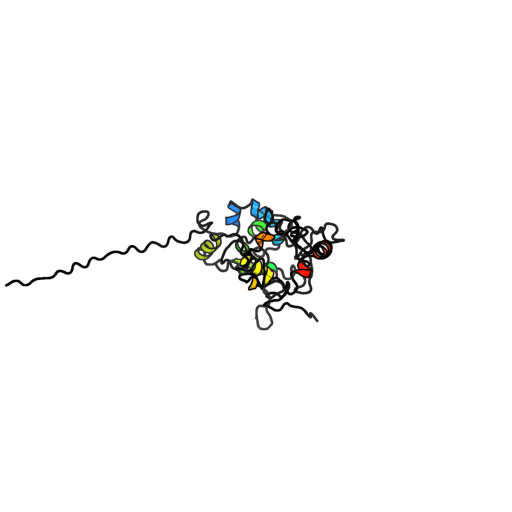213 ? -1.884 -6.312 -14.945 1.00 98.19 213 MET A CA 1
ATOM 1660 C C . MET A 1 213 ? -3.132 -6.404 -15.837 1.00 98.19 213 MET A C 1
ATOM 1662 O O . MET A 1 213 ? -4.234 -6.594 -15.319 1.00 98.19 213 MET A O 1
ATOM 1666 N N . GLY A 1 214 ? -2.993 -6.272 -17.157 1.00 98.00 214 GLY A N 1
ATOM 1667 C CA . GLY A 1 214 ? -4.093 -6.424 -18.107 1.00 98.00 214 GLY A CA 1
ATOM 1668 C C . GLY A 1 214 ? -4.748 -7.801 -18.008 1.00 98.00 214 GLY A C 1
ATOM 1669 O O . GLY A 1 214 ? -4.050 -8.816 -17.974 1.00 98.00 214 GLY A O 1
ATOM 1670 N N . THR A 1 215 ? -6.080 -7.845 -17.969 1.00 97.62 215 THR A N 1
ATOM 1671 C CA . THR A 1 215 ? -6.873 -9.085 -17.832 1.00 97.62 215 THR A CA 1
ATOM 1672 C C . THR A 1 215 ? -6.773 -10.002 -19.055 1.00 97.62 215 THR A C 1
ATOM 1674 O O . THR A 1 215 ? -6.961 -11.211 -18.947 1.00 97.62 215 THR A O 1
ATOM 1677 N N . ASP A 1 216 ? -6.423 -9.444 -20.215 1.00 97.44 216 ASP A N 1
ATOM 1678 C CA . ASP A 1 216 ? -6.065 -10.143 -21.455 1.00 97.44 216 ASP A CA 1
ATOM 1679 C C . ASP A 1 216 ? -4.535 -10.274 -21.653 1.00 97.44 216 ASP A C 1
ATOM 1681 O O . ASP A 1 216 ? -4.060 -10.688 -22.717 1.00 97.44 216 ASP A O 1
ATOM 1685 N N . GLY A 1 217 ? -3.757 -9.921 -20.625 1.00 93.81 217 GLY A N 1
ATOM 1686 C CA . GLY A 1 217 ? -2.302 -10.007 -20.551 1.00 93.81 217 GLY A CA 1
ATOM 1687 C C . GLY A 1 217 ? -1.845 -10.952 -19.437 1.00 93.81 217 GLY A C 1
ATOM 1688 O O . GLY A 1 217 ? -2.189 -12.134 -19.435 1.00 93.81 217 GLY A O 1
ATOM 1689 N N . GLY A 1 218 ? -1.014 -10.447 -18.520 1.00 95.69 218 GLY A N 1
ATOM 1690 C CA . GLY A 1 218 ? -0.518 -11.225 -17.380 1.00 95.69 218 GLY A CA 1
ATOM 1691 C C . GLY A 1 218 ? -1.531 -11.441 -16.249 1.00 95.69 218 GLY A C 1
ATOM 1692 O O . GLY A 1 218 ? -1.311 -12.335 -15.437 1.00 95.69 218 GLY A O 1
ATOM 1693 N N . ASP A 1 219 ? -2.602 -10.637 -16.189 1.00 97.38 219 ASP A N 1
ATOM 1694 C CA . ASP A 1 219 ? -3.603 -10.586 -15.107 1.00 97.38 219 ASP A CA 1
ATOM 1695 C C . ASP A 1 219 ? -2.997 -10.625 -13.688 1.00 97.38 219 ASP A C 1
ATOM 1697 O O . ASP A 1 219 ? -3.550 -11.201 -12.748 1.00 97.38 219 ASP A O 1
ATOM 1701 N N . MET A 1 220 ? -1.821 -10.014 -13.525 1.00 97.31 220 MET A N 1
ATOM 1702 C CA . MET A 1 220 ? -1.091 -10.022 -12.263 1.00 97.31 220 MET A CA 1
ATOM 1703 C C . MET A 1 220 ? -1.757 -9.105 -11.234 1.00 97.31 220 MET A C 1
ATOM 1705 O O . MET A 1 220 ? -2.209 -7.996 -11.531 1.00 97.31 220 MET A O 1
ATOM 1709 N N . ALA A 1 221 ? -1.762 -9.536 -9.979 1.00 97.12 221 ALA A N 1
ATOM 1710 C CA . ALA A 1 221 ? -1.970 -8.678 -8.826 1.00 97.12 221 ALA A CA 1
ATOM 1711 C C . ALA A 1 221 ? -0.661 -7.972 -8.435 1.00 97.12 221 ALA A C 1
ATOM 1713 O O . ALA A 1 221 ? 0.441 -8.433 -8.717 1.00 97.12 221 ALA A O 1
ATOM 1714 N N . CYS A 1 222 ? -0.762 -6.875 -7.677 1.00 96.56 222 CYS A N 1
ATOM 1715 C CA . CYS A 1 222 ? 0.416 -6.130 -7.212 1.00 96.56 222 CYS A CA 1
ATOM 1716 C C . CYS A 1 222 ? 1.407 -7.024 -6.439 1.00 96.56 222 CYS A C 1
ATOM 1718 O O . CYS A 1 222 ? 2.620 -6.851 -6.520 1.00 96.56 222 CYS A O 1
ATOM 1720 N N . MET A 1 223 ? 0.890 -7.994 -5.684 1.00 95.69 223 MET A N 1
ATOM 1721 C CA . MET A 1 223 ? 1.695 -8.905 -4.872 1.00 95.69 223 MET A CA 1
ATOM 1722 C C . MET A 1 223 ? 2.526 -9.895 -5.683 1.00 95.69 223 MET A C 1
ATOM 1724 O O . MET A 1 223 ? 3.536 -10.352 -5.158 1.00 95.69 223 MET A O 1
ATOM 1728 N N . ASP A 1 224 ? 2.171 -10.187 -6.934 1.00 95.62 224 ASP A N 1
ATOM 1729 C CA . ASP A 1 224 ? 2.949 -11.124 -7.753 1.00 95.62 224 ASP A CA 1
ATOM 1730 C C . ASP A 1 224 ? 4.383 -10.611 -7.962 1.00 95.62 224 ASP A C 1
ATOM 1732 O O . ASP A 1 224 ? 5.341 -11.383 -7.952 1.00 95.62 224 ASP A O 1
ATOM 1736 N N . CYS A 1 225 ? 4.545 -9.284 -8.012 1.00 94.56 225 CYS A N 1
ATOM 1737 C CA . CYS A 1 225 ? 5.845 -8.617 -8.011 1.00 94.56 225 CYS A CA 1
ATOM 1738 C C . CYS A 1 225 ? 6.287 -8.187 -6.601 1.00 94.56 225 CYS A C 1
ATOM 1740 O O . CYS A 1 225 ? 7.445 -8.367 -6.222 1.00 94.56 225 CYS A O 1
ATOM 1742 N N . HIS A 1 226 ? 5.384 -7.595 -5.813 1.00 95.12 226 HIS A N 1
ATOM 1743 C CA . HIS A 1 226 ? 5.757 -6.876 -4.591 1.00 95.12 226 HIS A CA 1
ATOM 1744 C C . HIS A 1 226 ? 5.740 -7.706 -3.301 1.00 95.12 226 HIS A C 1
ATOM 1746 O O . HIS A 1 226 ? 6.247 -7.224 -2.288 1.00 95.12 226 HIS A O 1
ATOM 1752 N N . ALA A 1 227 ? 5.168 -8.912 -3.269 1.00 92.06 227 ALA A N 1
ATOM 1753 C CA . ALA A 1 227 ? 5.086 -9.684 -2.026 1.00 92.06 227 ALA A CA 1
ATOM 1754 C C . ALA A 1 227 ? 6.481 -10.078 -1.536 1.00 92.06 227 ALA A C 1
ATOM 1756 O O . ALA A 1 227 ? 7.201 -10.762 -2.255 1.00 92.06 227 ALA A O 1
ATOM 1757 N N . GLY A 1 228 ? 6.875 -9.664 -0.336 1.00 90.50 228 GLY A N 1
ATOM 1758 C CA . GLY A 1 228 ? 8.036 -10.223 0.357 1.00 90.50 228 GLY A CA 1
ATOM 1759 C C . GLY A 1 228 ? 7.613 -11.149 1.493 1.00 90.50 228 GLY A C 1
ATOM 1760 O O . GLY A 1 228 ? 6.488 -11.649 1.534 1.00 90.50 228 GLY A O 1
ATOM 1761 N N . THR A 1 229 ? 8.527 -11.390 2.425 1.00 91.88 229 THR A N 1
ATOM 1762 C CA . THR A 1 229 ? 8.290 -12.222 3.610 1.00 91.88 229 THR A CA 1
ATOM 1763 C C . THR A 1 229 ? 7.853 -11.374 4.799 1.00 91.88 229 THR A C 1
ATOM 1765 O O . THR A 1 229 ? 8.240 -10.211 4.904 1.00 91.88 229 THR A O 1
ATOM 1768 N N . SER A 1 230 ? 7.087 -11.955 5.727 1.00 95.19 230 SER A N 1
ATOM 1769 C CA . SER A 1 230 ? 6.748 -11.314 7.012 1.00 95.19 230 SER A CA 1
ATOM 1770 C C . SER A 1 230 ? 6.124 -9.918 6.852 1.00 95.19 230 SER A C 1
ATOM 1772 O O . SER A 1 230 ? 6.523 -8.963 7.512 1.00 95.19 230 SER A O 1
ATOM 1774 N N . HIS A 1 231 ? 5.195 -9.792 5.898 1.00 96.31 231 HIS A N 1
ATOM 1775 C CA . HIS A 1 231 ? 4.528 -8.541 5.514 1.00 96.31 231 HIS A CA 1
ATOM 1776 C C . HIS A 1 231 ? 5.450 -7.375 5.101 1.00 96.31 231 HIS A C 1
ATOM 1778 O O . HIS A 1 231 ? 5.017 -6.221 5.066 1.00 96.31 231 HIS A O 1
ATOM 1784 N N . ARG A 1 232 ? 6.705 -7.657 4.738 1.00 94.12 232 ARG A N 1
ATOM 1785 C CA . ARG A 1 232 ? 7.616 -6.673 4.148 1.00 94.12 232 ARG A CA 1
ATOM 1786 C C . ARG A 1 232 ? 7.438 -6.642 2.640 1.00 94.12 232 ARG A C 1
ATOM 1788 O O . ARG A 1 232 ? 7.605 -7.663 1.977 1.00 94.12 232 ARG A O 1
ATOM 1795 N N . MET A 1 233 ? 7.116 -5.482 2.080 1.00 93.50 233 MET A N 1
ATOM 1796 C CA . MET A 1 233 ? 6.894 -5.358 0.638 1.00 93.50 233 MET A CA 1
ATOM 1797 C C . MET A 1 233 ? 8.195 -5.072 -0.120 1.00 93.50 233 MET A C 1
ATOM 1799 O O . MET A 1 233 ? 9.027 -4.268 0.296 1.00 93.50 233 MET A O 1
ATOM 1803 N N . ARG A 1 234 ? 8.383 -5.737 -1.261 1.00 93.19 234 ARG A N 1
ATOM 1804 C CA . ARG A 1 234 ? 9.515 -5.502 -2.163 1.00 93.19 234 ARG A CA 1
ATOM 1805 C C . ARG A 1 234 ? 9.309 -4.232 -2.979 1.00 93.19 234 ARG A C 1
ATOM 1807 O O . ARG A 1 234 ? 8.189 -3.880 -3.355 1.00 93.19 234 ARG A O 1
ATOM 1814 N N . GLY A 1 235 ? 10.422 -3.600 -3.335 1.00 88.94 235 GLY A N 1
ATOM 1815 C CA . GLY A 1 235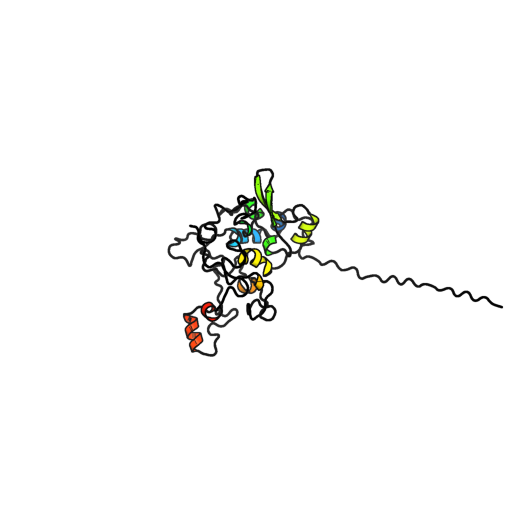 ? 10.439 -2.397 -4.163 1.00 88.94 235 GLY A CA 1
ATOM 1816 C C . GLY A 1 235 ? 10.187 -1.107 -3.380 1.00 88.94 235 GLY A C 1
ATOM 1817 O O . GLY A 1 235 ? 9.685 -1.101 -2.259 1.00 88.94 235 GLY A O 1
ATOM 1818 N N . ARG A 1 236 ? 10.572 0.015 -3.990 1.00 85.94 236 ARG A N 1
ATOM 1819 C CA . ARG A 1 236 ? 10.364 1.363 -3.449 1.00 85.94 236 ARG A CA 1
ATOM 1820 C C . ARG A 1 236 ? 10.137 2.351 -4.586 1.00 85.94 236 ARG A C 1
ATOM 1822 O O . ARG A 1 236 ? 10.711 2.194 -5.660 1.00 85.94 236 ARG A O 1
ATOM 1829 N N . GLY A 1 237 ? 9.335 3.379 -4.330 1.00 78.81 237 GLY A N 1
ATOM 1830 C CA . GLY A 1 237 ? 9.198 4.519 -5.236 1.00 78.81 237 GLY A CA 1
ATOM 1831 C C . GLY A 1 237 ? 10.361 5.502 -5.094 1.00 78.81 237 GLY A C 1
ATOM 1832 O O . GLY A 1 237 ? 11.028 5.540 -4.061 1.00 78.81 237 GLY A O 1
ATOM 1833 N N . VAL A 1 238 ? 10.577 6.340 -6.110 1.00 74.69 238 VAL A N 1
ATOM 1834 C CA . VAL A 1 238 ? 11.586 7.421 -6.077 1.00 74.69 238 VAL A CA 1
ATOM 1835 C C . VAL A 1 238 ? 11.319 8.463 -4.985 1.00 74.69 238 VAL A C 1
ATOM 1837 O O . VAL A 1 238 ? 12.240 9.099 -4.486 1.00 74.69 238 VAL A O 1
ATOM 1840 N N . ASP A 1 239 ? 10.059 8.606 -4.585 1.00 76.88 239 ASP A N 1
ATOM 1841 C CA . ASP A 1 239 ? 9.580 9.488 -3.522 1.00 76.88 239 ASP A CA 1
ATOM 1842 C C . ASP A 1 239 ? 9.682 8.862 -2.119 1.00 76.88 239 ASP A C 1
ATOM 1844 O O . ASP A 1 239 ? 9.361 9.523 -1.130 1.00 76.88 239 ASP A O 1
ATOM 1848 N N . LEU A 1 240 ? 10.074 7.587 -2.017 1.00 81.12 240 LEU A N 1
ATOM 1849 C CA . LEU A 1 240 ? 10.215 6.872 -0.753 1.00 81.12 240 LEU A CA 1
ATOM 1850 C C . LEU A 1 240 ? 11.696 6.683 -0.416 1.00 81.12 240 LEU A C 1
ATOM 1852 O O . LEU A 1 240 ? 12.470 6.072 -1.158 1.00 81.12 240 LEU A O 1
ATOM 1856 N N . MET A 1 241 ? 12.076 7.222 0.741 1.00 87.69 241 MET A N 1
ATOM 1857 C CA . MET A 1 241 ? 13.440 7.124 1.258 1.00 87.69 241 MET A CA 1
ATOM 1858 C C . MET A 1 241 ? 13.705 5.766 1.917 1.00 87.69 241 MET A C 1
ATOM 1860 O O . MET A 1 241 ? 14.773 5.190 1.712 1.00 87.69 241 MET A O 1
ATOM 1864 N N . GLY A 1 242 ? 12.734 5.268 2.689 1.00 90.19 242 GLY A N 1
ATOM 1865 C CA . GLY A 1 242 ? 12.802 3.984 3.379 1.00 90.19 242 GLY A CA 1
ATOM 1866 C C . GLY A 1 242 ? 12.532 2.798 2.452 1.00 90.19 242 GLY A C 1
ATOM 1867 O O . GLY A 1 242 ? 11.739 2.900 1.512 1.00 90.19 242 GLY A O 1
ATOM 1868 N N . SER A 1 243 ? 13.178 1.670 2.730 1.00 90.75 243 SER A N 1
ATOM 1869 C CA . SER A 1 243 ? 12.900 0.370 2.107 1.00 90.75 243 SER A CA 1
ATOM 1870 C C . SER A 1 243 ? 12.186 -0.532 3.111 1.00 90.75 243 SER A C 1
ATOM 1872 O O . SER A 1 243 ? 12.544 -0.557 4.285 1.00 90.75 243 SER A O 1
ATOM 1874 N N . ASP A 1 244 ? 11.150 -1.243 2.663 1.00 93.00 244 ASP A N 1
ATOM 1875 C CA . ASP A 1 244 ? 10.399 -2.158 3.535 1.00 93.00 244 ASP A CA 1
ATOM 1876 C C . ASP A 1 244 ? 11.026 -3.550 3.598 1.00 93.00 244 ASP A C 1
ATOM 1878 O O . ASP A 1 244 ? 11.059 -4.177 4.652 1.00 93.00 244 ASP A O 1
ATOM 1882 N N . SER A 1 245 ? 11.569 -4.001 2.469 1.00 90.94 245 SER A N 1
ATOM 1883 C CA . SER A 1 245 ? 12.370 -5.213 2.351 1.00 90.94 245 SER A CA 1
ATOM 1884 C C . SER A 1 245 ? 13.775 -4.862 1.844 1.00 90.94 245 SER A C 1
ATOM 1886 O O . SER A 1 245 ? 13.905 -3.950 1.017 1.00 90.94 245 SER A O 1
ATOM 1888 N N . PRO A 1 246 ? 14.827 -5.578 2.288 1.00 86.56 246 PRO A N 1
ATOM 1889 C CA . PRO A 1 246 ? 16.145 -5.494 1.662 1.00 86.56 246 PRO A CA 1
ATOM 1890 C C . PRO A 1 246 ? 16.150 -6.051 0.226 1.00 86.56 246 PRO A C 1
ATOM 1892 O O . PRO A 1 246 ? 17.019 -5.683 -0.569 1.00 86.56 246 PRO A O 1
ATOM 1895 N N . ASP A 1 247 ? 15.180 -6.902 -0.126 1.00 88.50 247 ASP A N 1
ATOM 1896 C CA . ASP A 1 247 ? 15.070 -7.488 -1.458 1.00 88.50 247 ASP A CA 1
ATOM 1897 C C . ASP A 1 247 ? 14.622 -6.441 -2.482 1.00 88.50 247 ASP A C 1
ATOM 1899 O O . ASP A 1 247 ? 13.575 -5.792 -2.358 1.00 88.50 247 ASP A O 1
ATOM 1903 N N . GLN A 1 248 ? 15.412 -6.301 -3.543 1.00 83.06 248 GLN A N 1
ATOM 1904 C CA . GLN A 1 248 ? 15.110 -5.370 -4.621 1.00 83.06 248 GLN A CA 1
ATOM 1905 C C . GLN A 1 248 ? 14.187 -6.013 -5.650 1.00 83.06 248 GLN A C 1
ATOM 1907 O O . GLN A 1 248 ? 14.427 -7.127 -6.100 1.00 83.06 248 GLN A O 1
ATOM 1912 N N . LEU A 1 249 ? 13.166 -5.267 -6.070 1.00 88.94 249 LEU A N 1
ATOM 1913 C CA . LEU A 1 249 ? 12.348 -5.619 -7.225 1.00 88.94 249 LEU A CA 1
ATOM 1914 C C . LEU A 1 249 ? 13.009 -5.068 -8.494 1.00 88.94 249 LEU A C 1
ATOM 1916 O O . LEU A 1 249 ? 13.230 -3.858 -8.590 1.00 88.94 249 LEU A O 1
ATOM 1920 N N . ARG A 1 250 ? 13.341 -5.941 -9.450 1.00 88.94 250 ARG A N 1
ATOM 1921 C CA . ARG A 1 250 ? 13.970 -5.585 -10.731 1.00 88.94 250 ARG A CA 1
ATOM 1922 C C . ARG A 1 250 ? 13.373 -6.422 -11.863 1.00 88.94 250 ARG A C 1
ATOM 1924 O O . ARG A 1 250 ? 12.956 -7.547 -11.642 1.00 88.94 250 ARG A O 1
ATOM 1931 N N . CYS A 1 251 ? 13.355 -5.891 -13.086 1.00 92.12 251 CYS A N 1
ATOM 1932 C CA . CYS A 1 251 ? 12.784 -6.612 -14.230 1.00 92.12 251 CYS A CA 1
ATOM 1933 C C . CYS A 1 251 ? 13.676 -7.773 -14.708 1.00 92.12 251 CYS A C 1
ATOM 1935 O O . CYS A 1 251 ? 13.171 -8.850 -14.996 1.00 92.12 251 CYS A O 1
ATOM 1937 N N . GLY A 1 252 ? 14.990 -7.541 -14.817 1.00 90.31 252 GLY A N 1
ATOM 1938 C CA . GLY A 1 252 ? 15.960 -8.460 -15.434 1.00 90.31 252 GLY A CA 1
ATOM 1939 C C . GLY A 1 252 ? 16.817 -9.248 -14.440 1.00 90.31 252 GLY A C 1
ATOM 1940 O O . GLY A 1 252 ? 18.005 -9.444 -14.689 1.00 90.31 252 GLY A O 1
ATOM 1941 N N . ASP A 1 253 ? 16.270 -9.627 -13.286 1.00 86.88 253 ASP A N 1
ATOM 1942 C CA . ASP A 1 253 ? 16.975 -10.413 -12.261 1.00 86.88 253 ASP A CA 1
ATOM 1943 C C . ASP A 1 253 ? 16.842 -11.937 -12.451 1.00 86.88 253 ASP A C 1
ATOM 1945 O O . ASP A 1 253 ? 17.398 -12.710 -11.670 1.00 86.88 253 ASP A O 1
ATOM 1949 N N . GLY A 1 254 ? 16.149 -12.373 -13.507 1.00 88.12 254 GLY A N 1
ATOM 1950 C CA . GLY A 1 254 ? 15.898 -13.778 -13.812 1.00 88.12 254 GLY A CA 1
ATOM 1951 C C . GLY A 1 254 ? 14.633 -14.352 -13.172 1.00 88.12 254 GLY A C 1
ATOM 1952 O O . GLY A 1 254 ? 14.306 -15.498 -13.473 1.00 88.12 254 GLY A O 1
ATOM 1953 N N . ALA A 1 255 ? 13.903 -13.598 -12.340 1.00 88.44 255 ALA A N 1
ATOM 1954 C CA . ALA A 1 255 ? 12.639 -14.074 -11.774 1.00 88.44 255 ALA A CA 1
ATOM 1955 C C . ALA A 1 255 ? 11.541 -14.187 -12.846 1.00 88.44 255 ALA A C 1
ATOM 1957 O O . ALA A 1 255 ? 10.841 -15.196 -12.910 1.00 88.44 255 ALA A O 1
ATOM 1958 N N . CYS A 1 256 ? 11.433 -13.170 -13.709 1.00 93.00 256 CYS A N 1
ATOM 1959 C CA . CYS A 1 256 ? 10.457 -13.117 -14.807 1.00 93.00 256 CYS A CA 1
ATOM 1960 C C . CYS A 1 256 ? 11.111 -12.844 -16.166 1.00 93.00 256 CYS A C 1
ATOM 1962 O O . CYS A 1 256 ? 10.727 -13.446 -17.168 1.00 93.00 256 CYS A O 1
ATOM 1964 N N . HIS A 1 257 ? 12.114 -11.961 -16.209 1.00 95.88 257 HIS A N 1
ATOM 1965 C CA . HIS A 1 257 ? 12.908 -11.715 -17.409 1.00 95.88 257 HIS A CA 1
ATOM 1966 C C . HIS A 1 257 ? 14.378 -12.014 -17.151 1.00 95.88 257 HIS A C 1
ATOM 1968 O O . HIS A 1 257 ? 14.929 -11.693 -16.097 1.00 95.88 257 HIS A O 1
ATOM 1974 N N . GLU A 1 258 ? 15.029 -12.601 -18.149 1.00 94.25 258 GLU A N 1
ATOM 1975 C CA . GLU A 1 258 ? 16.478 -12.763 -18.153 1.00 94.25 258 GLU A CA 1
ATOM 1976 C C . GLU A 1 258 ? 17.181 -11.397 -18.154 1.00 94.25 258 GLU A C 1
ATOM 1978 O O . GLU A 1 258 ? 16.636 -10.397 -18.623 1.00 94.25 258 GLU A O 1
ATOM 1983 N N . ALA A 1 259 ? 18.431 -11.359 -17.687 1.00 91.19 259 ALA A N 1
ATOM 1984 C CA . ALA A 1 259 ? 19.233 -10.133 -17.660 1.00 91.19 259 ALA A CA 1
ATOM 1985 C C . ALA A 1 259 ? 19.537 -9.562 -19.062 1.00 91.19 259 ALA A C 1
ATOM 1987 O O . ALA A 1 259 ? 19.805 -8.369 -19.204 1.00 91.19 259 ALA A O 1
ATOM 1988 N N . ALA A 1 260 ? 19.494 -10.404 -20.099 1.00 95.31 260 ALA A N 1
ATOM 1989 C CA . ALA A 1 260 ? 19.725 -10.040 -21.496 1.00 95.31 260 ALA A CA 1
ATOM 1990 C C . ALA A 1 260 ? 18.541 -10.489 -22.378 1.00 95.31 260 ALA A C 1
ATOM 1992 O O . ALA A 1 260 ? 18.699 -11.367 -23.225 1.00 95.31 260 ALA A O 1
ATOM 1993 N N . PRO A 1 261 ? 17.341 -9.909 -22.193 1.00 95.69 261 PRO A N 1
ATOM 1994 C CA . PRO A 1 261 ? 16.105 -10.467 -22.743 1.00 95.69 261 PRO A CA 1
ATOM 1995 C C . PRO A 1 261 ? 15.923 -10.195 -24.247 1.00 95.69 261 PRO A C 1
ATOM 1997 O O . PRO A 1 261 ? 14.975 -10.681 -24.863 1.00 95.69 261 PRO A O 1
ATOM 2000 N N . HIS A 1 262 ? 16.790 -9.389 -24.865 1.00 97.56 262 HIS A N 1
ATOM 2001 C CA . HIS A 1 262 ? 16.608 -8.940 -26.240 1.00 97.56 262 HIS A CA 1
ATOM 2002 C C . HIS A 1 262 ? 17.402 -9.798 -27.227 1.00 97.56 262 HIS A C 1
ATOM 2004 O O . HIS A 1 262 ? 18.603 -10.000 -27.074 1.00 97.56 262 HIS A O 1
ATOM 2010 N N . ALA A 1 263 ? 16.776 -10.167 -28.348 1.00 97.69 263 ALA A N 1
ATOM 2011 C CA . ALA A 1 263 ? 17.475 -10.819 -29.462 1.00 97.69 263 ALA A CA 1
ATOM 2012 C C . ALA A 1 263 ? 18.569 -9.931 -30.095 1.00 97.69 263 ALA A C 1
ATOM 2014 O O . ALA A 1 263 ? 19.522 -10.421 -30.699 1.00 97.69 263 ALA A O 1
ATOM 2015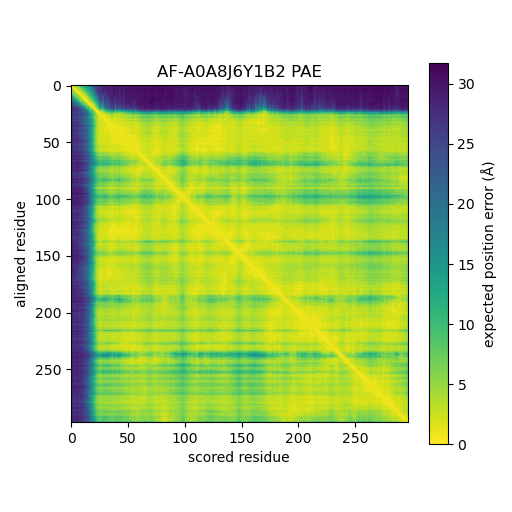 N N . LYS A 1 264 ? 18.430 -8.601 -29.986 1.00 97.88 264 LYS A N 1
ATOM 2016 C CA . LYS A 1 264 ? 19.430 -7.639 -30.461 1.00 97.88 264 LYS A CA 1
ATOM 2017 C C . LYS A 1 264 ? 20.419 -7.334 -29.345 1.00 97.88 264 LYS A C 1
ATOM 2019 O O . LYS A 1 264 ? 20.111 -6.564 -28.440 1.00 97.88 264 LYS A O 1
ATOM 2024 N N . GLU A 1 265 ? 21.645 -7.814 -29.502 1.00 97.06 265 GLU A N 1
ATOM 2025 C CA . GLU A 1 265 ? 22.705 -7.654 -28.500 1.00 97.06 265 GLU A CA 1
ATOM 2026 C C . GLU A 1 265 ? 23.011 -6.193 -28.129 1.00 97.06 265 GLU A C 1
ATOM 2028 O O . GLU A 1 265 ? 23.389 -5.875 -27.003 1.00 97.06 265 GLU A O 1
ATOM 2033 N N . LEU A 1 266 ? 22.802 -5.252 -29.056 1.00 97.38 266 LEU A N 1
ATOM 2034 C CA . LEU A 1 266 ? 22.931 -3.830 -28.742 1.00 97.38 266 LEU A CA 1
ATOM 2035 C C . LEU A 1 266 ? 21.983 -3.392 -27.611 1.00 97.38 266 LEU A C 1
ATOM 2037 O O . LEU A 1 266 ? 22.401 -2.587 -26.785 1.00 97.38 266 LEU A O 1
ATOM 2041 N N . LEU A 1 267 ? 20.753 -3.908 -27.549 1.00 97.19 267 LEU A N 1
ATOM 2042 C CA . LEU A 1 267 ? 19.786 -3.556 -26.502 1.00 97.19 267 LEU A CA 1
ATOM 2043 C C . LEU A 1 267 ? 20.180 -4.154 -25.147 1.00 97.19 267 LEU A C 1
ATOM 2045 O O . LEU A 1 267 ? 20.114 -3.457 -24.140 1.00 97.19 267 LEU A O 1
ATOM 2049 N N . ASN A 1 268 ? 20.708 -5.381 -25.124 1.00 97.00 268 ASN A N 1
ATOM 2050 C CA . ASN A 1 268 ? 21.251 -5.981 -23.898 1.00 97.00 268 ASN A CA 1
ATOM 2051 C C . ASN A 1 268 ? 22.401 -5.141 -23.329 1.00 97.00 268 ASN A C 1
ATOM 2053 O O . ASN A 1 268 ? 22.450 -4.872 -22.132 1.00 97.00 268 ASN A O 1
ATOM 2057 N N . ARG A 1 269 ? 23.275 -4.612 -24.196 1.00 96.38 269 ARG A N 1
ATOM 2058 C CA . ARG A 1 269 ? 24.331 -3.675 -23.775 1.00 96.38 269 ARG A CA 1
ATOM 2059 C C . ARG A 1 269 ? 23.791 -2.352 -23.218 1.00 96.38 269 ARG A C 1
ATOM 2061 O O . ARG A 1 269 ? 24.460 -1.756 -22.374 1.00 96.38 269 ARG A O 1
ATOM 2068 N N . HIS A 1 270 ? 22.617 -1.889 -23.663 1.00 96.25 270 HIS A N 1
ATOM 2069 C CA . HIS A 1 270 ? 21.956 -0.713 -23.081 1.00 96.25 270 HIS A CA 1
ATOM 2070 C C . HIS A 1 270 ? 21.379 -1.016 -21.700 1.00 96.25 270 HIS A C 1
ATOM 2072 O O . HIS A 1 270 ? 21.574 -0.206 -20.798 1.00 96.25 270 HIS A O 1
ATOM 2078 N N . ALA A 1 271 ? 20.752 -2.180 -21.509 1.00 93.81 271 ALA A N 1
ATOM 2079 C CA . ALA A 1 271 ? 20.129 -2.579 -20.242 1.00 93.81 271 ALA A CA 1
ATOM 2080 C C . ALA A 1 271 ? 21.116 -2.635 -19.054 1.00 93.81 271 ALA A C 1
ATOM 2082 O O . ALA A 1 271 ? 20.715 -2.521 -17.902 1.00 93.81 271 ALA A O 1
ATOM 2083 N N . VAL A 1 272 ? 22.427 -2.725 -19.318 1.00 92.81 272 VAL A N 1
ATOM 2084 C CA . VAL A 1 272 ? 23.481 -2.607 -18.288 1.00 92.81 272 VAL A CA 1
ATOM 2085 C C . VAL A 1 272 ? 23.572 -1.191 -17.689 1.00 92.81 272 VAL A C 1
ATOM 2087 O O . VAL A 1 272 ? 24.097 -1.016 -16.592 1.00 92.81 272 VAL A O 1
ATOM 2090 N N . ARG A 1 273 ? 23.115 -0.160 -18.411 1.00 94.31 273 ARG A N 1
ATOM 2091 C CA . ARG A 1 273 ? 23.237 1.259 -18.019 1.00 94.31 273 ARG A CA 1
ATOM 2092 C C . ARG A 1 273 ? 21.914 2.013 -17.954 1.00 94.31 273 ARG A C 1
ATOM 2094 O O . ARG A 1 273 ? 21.852 3.041 -17.288 1.00 94.31 273 ARG A O 1
ATOM 2101 N N . VAL A 1 274 ? 20.903 1.552 -18.677 1.00 94.31 274 VAL A N 1
ATOM 2102 C CA . VAL A 1 274 ? 19.588 2.182 -18.774 1.00 94.31 274 VAL A CA 1
ATOM 2103 C C . VAL A 1 274 ? 18.585 1.258 -18.106 1.00 94.31 274 VAL A C 1
ATOM 2105 O O . VAL A 1 274 ? 18.486 0.092 -18.482 1.00 94.31 274 VAL A O 1
ATOM 2108 N N . ASP A 1 275 ? 17.865 1.779 -17.112 1.00 92.81 275 ASP A N 1
ATOM 2109 C CA . ASP A 1 275 ? 16.820 1.018 -16.434 1.00 92.81 275 ASP A CA 1
ATOM 2110 C C . ASP A 1 275 ? 15.712 0.620 -17.421 1.00 92.81 275 ASP A C 1
ATOM 2112 O O . ASP A 1 275 ? 15.356 1.390 -18.317 1.00 92.81 275 ASP A O 1
ATOM 2116 N N . CYS A 1 276 ? 15.162 -0.584 -17.254 1.00 95.12 276 CYS A N 1
ATOM 2117 C CA . CYS A 1 276 ? 14.161 -1.149 -18.160 1.00 95.12 276 CYS A CA 1
ATOM 2118 C C . CYS A 1 276 ? 12.944 -0.223 -18.311 1.00 95.12 276 CYS A C 1
ATOM 2120 O O . CYS A 1 276 ? 12.406 -0.078 -19.412 1.00 95.12 276 CYS A O 1
ATOM 2122 N N . THR A 1 277 ? 12.546 0.443 -17.224 1.00 93.75 277 THR A N 1
ATOM 2123 C CA . THR A 1 277 ? 11.380 1.336 -17.184 1.00 93.75 277 THR A CA 1
ATOM 2124 C C . THR A 1 277 ? 11.511 2.534 -18.123 1.00 93.75 277 THR A C 1
ATOM 2126 O O . THR A 1 277 ? 10.511 2.966 -18.686 1.00 93.75 277 THR A O 1
ATOM 2129 N N . VAL A 1 278 ? 12.731 3.004 -18.406 1.00 95.38 278 VAL A N 1
ATOM 2130 C CA . VAL A 1 278 ? 12.975 4.127 -19.332 1.00 95.38 278 VAL A CA 1
ATOM 2131 C C . VAL A 1 278 ? 12.516 3.797 -20.753 1.00 95.38 278 VAL A C 1
ATOM 2133 O O . VAL A 1 278 ? 12.027 4.667 -21.469 1.00 95.38 278 VAL A O 1
ATOM 2136 N N . CYS A 1 279 ? 12.683 2.544 -21.181 1.00 96.44 279 CYS A N 1
ATOM 2137 C CA . CYS A 1 279 ? 12.273 2.100 -22.512 1.00 96.44 279 CYS A CA 1
ATOM 2138 C C . CYS A 1 279 ? 10.867 1.489 -22.524 1.00 96.44 279 CYS A C 1
ATOM 2140 O O . CYS A 1 279 ? 10.172 1.600 -23.532 1.00 96.44 279 CYS A O 1
ATOM 2142 N N . HIS A 1 280 ? 10.462 0.830 -21.435 1.00 96.88 280 HIS A N 1
ATOM 2143 C CA . HIS A 1 280 ? 9.221 0.052 -21.373 1.00 96.88 280 HIS A CA 1
ATOM 2144 C C . HIS A 1 280 ? 8.033 0.785 -20.739 1.00 96.88 280 HIS A C 1
ATOM 2146 O O . HIS A 1 280 ? 6.915 0.286 -20.834 1.00 96.88 280 HIS A O 1
ATOM 2152 N N . ILE A 1 281 ? 8.236 1.977 -20.170 1.00 96.44 281 ILE A N 1
ATOM 2153 C CA . ILE A 1 281 ? 7.169 2.856 -19.668 1.00 96.44 281 ILE A CA 1
ATOM 2154 C C . ILE A 1 281 ? 7.326 4.240 -20.324 1.00 96.44 281 ILE A C 1
ATOM 2156 O O . ILE A 1 281 ? 7.747 5.201 -19.682 1.00 96.44 281 ILE A O 1
ATOM 2160 N N . PRO A 1 282 ? 7.051 4.365 -21.638 1.00 96.19 282 PRO A N 1
ATOM 2161 C CA . PRO A 1 282 ? 7.288 5.611 -22.368 1.00 96.19 282 PRO A CA 1
ATOM 2162 C C . PRO A 1 282 ? 6.269 6.713 -22.042 1.00 96.19 282 PRO A C 1
ATOM 2164 O O . PRO A 1 282 ? 6.532 7.885 -22.304 1.00 96.19 282 PRO A O 1
ATOM 2167 N N . VAL A 1 283 ? 5.097 6.339 -21.521 1.00 95.44 283 VAL A N 1
ATOM 2168 C CA . VAL A 1 283 ? 3.986 7.235 -21.188 1.00 95.44 283 VAL A CA 1
ATOM 2169 C C . VAL A 1 283 ? 3.317 6.726 -19.913 1.00 95.44 283 VAL A C 1
ATOM 2171 O O . VAL A 1 283 ? 3.144 5.519 -19.741 1.00 95.44 283 VAL A O 1
ATOM 2174 N N . PHE A 1 284 ? 2.928 7.660 -19.055 1.00 95.00 284 PHE A N 1
ATOM 2175 C CA . PHE A 1 284 ? 2.097 7.473 -17.866 1.00 95.00 284 PHE A CA 1
ATOM 2176 C C . PHE A 1 284 ? 0.925 8.465 -17.932 1.00 95.00 284 PHE A C 1
ATOM 2178 O O . PHE A 1 284 ? 0.880 9.271 -18.865 1.00 95.00 284 PHE A O 1
ATOM 2185 N N . ALA A 1 285 ? 0.006 8.431 -16.965 1.00 95.56 285 ALA A N 1
ATOM 2186 C CA . ALA A 1 285 ? -1.238 9.201 -16.988 1.00 95.56 285 ALA A CA 1
ATOM 2187 C C . ALA A 1 285 ? -2.035 8.883 -18.262 1.00 95.56 285 ALA A C 1
ATOM 2189 O O . ALA A 1 285 ? -2.341 9.761 -19.073 1.00 95.56 285 ALA A O 1
ATOM 2190 N N . LYS A 1 286 ? -2.251 7.581 -18.485 1.00 95.62 286 LYS A N 1
ATOM 2191 C CA . LYS A 1 286 ? -2.827 7.043 -19.722 1.00 95.62 286 LYS A CA 1
ATOM 2192 C C . LYS A 1 286 ? -4.335 7.281 -19.795 1.00 95.62 286 LYS A C 1
ATOM 2194 O O . LYS A 1 286 ? -4.828 7.547 -20.890 1.00 95.62 286 LYS A O 1
ATOM 2199 N N . GLU A 1 287 ? -5.049 7.188 -18.674 1.00 94.50 287 GLU A N 1
ATOM 2200 C CA . GLU A 1 287 ? -6.497 7.427 -18.600 1.00 94.50 287 GLU A CA 1
ATOM 2201 C C . GLU A 1 287 ? -6.812 8.735 -17.864 1.00 94.50 287 GLU A C 1
ATOM 2203 O O . GLU A 1 287 ? -7.532 9.582 -18.399 1.00 94.50 287 GLU A O 1
ATOM 2208 N N . ASP A 1 288 ? -6.216 8.944 -16.690 1.00 91.50 288 ASP A N 1
ATOM 2209 C CA . ASP A 1 288 ? -6.400 10.135 -15.861 1.00 91.50 288 ASP A CA 1
ATOM 2210 C C . ASP A 1 288 ? -5.180 11.061 -15.904 1.00 91.50 288 ASP A C 1
ATOM 2212 O O . ASP A 1 288 ? -4.033 10.624 -15.834 1.00 91.50 288 ASP A O 1
ATOM 2216 N N . ALA A 1 289 ? -5.410 12.376 -15.919 1.00 93.06 289 ALA A N 1
ATOM 2217 C CA . ALA A 1 289 ? -4.331 13.355 -15.811 1.00 93.06 289 ALA A CA 1
ATOM 2218 C C . ALA A 1 289 ? -3.652 13.312 -14.427 1.00 93.06 289 ALA A C 1
ATOM 2220 O O . ALA A 1 289 ? -4.316 13.188 -13.398 1.00 93.06 289 ALA A O 1
ATOM 2221 N N . THR A 1 290 ? -2.330 13.494 -14.400 1.00 93.75 290 THR A N 1
ATOM 2222 C CA . THR A 1 290 ? -1.559 13.671 -13.158 1.00 93.75 290 THR A CA 1
ATOM 2223 C C . THR A 1 290 ? -1.370 15.152 -12.826 1.00 93.75 290 THR A C 1
ATOM 2225 O O . THR A 1 290 ? -1.361 16.009 -13.714 1.00 93.75 290 THR A O 1
ATOM 2228 N N . ASP A 1 291 ? -1.169 15.460 -11.546 1.00 92.19 291 ASP A N 1
ATOM 2229 C CA . ASP A 1 291 ? -0.804 16.808 -11.112 1.00 92.19 291 ASP A CA 1
ATOM 2230 C C . ASP A 1 291 ? 0.652 17.094 -11.518 1.00 92.19 291 ASP A C 1
ATOM 2232 O O . ASP A 1 291 ? 1.552 16.307 -11.222 1.00 92.19 291 ASP A O 1
ATOM 2236 N N . MET A 1 292 ? 0.874 18.200 -12.232 1.00 92.25 292 MET A N 1
ATOM 2237 C CA . MET A 1 292 ? 2.195 18.592 -12.748 1.00 92.25 292 MET A CA 1
ATOM 2238 C C . MET A 1 292 ? 2.730 19.864 -12.094 1.00 92.25 292 MET A C 1
ATOM 2240 O O . MET A 1 292 ? 3.933 20.119 -12.147 1.00 92.25 292 MET A O 1
ATOM 2244 N N . VAL A 1 293 ? 1.848 20.688 -11.521 1.00 91.06 293 VAL A N 1
ATOM 2245 C CA . VAL A 1 293 ? 2.201 21.978 -10.924 1.00 91.06 293 VAL A CA 1
ATOM 2246 C C . VAL A 1 293 ? 1.260 22.255 -9.764 1.00 91.06 293 VAL A C 1
ATOM 2248 O O . VAL A 1 293 ? 0.060 22.442 -9.960 1.00 91.06 293 VAL A O 1
ATOM 2251 N N . ARG A 1 294 ? 1.834 22.394 -8.568 1.00 88.81 294 ARG A N 1
ATOM 2252 C CA . ARG A 1 294 ? 1.121 22.860 -7.382 1.00 88.81 294 ARG A CA 1
ATOM 2253 C C . ARG A 1 294 ? 1.730 24.170 -6.892 1.00 88.81 294 ARG A C 1
ATOM 2255 O O . ARG A 1 294 ? 2.836 24.184 -6.359 1.00 88.81 294 ARG A O 1
ATOM 2262 N N . ASP A 1 295 ? 1.004 25.264 -7.100 1.00 89.69 295 ASP A N 1
ATOM 2263 C CA . ASP A 1 295 ? 1.388 26.595 -6.629 1.00 89.69 295 ASP A CA 1
ATOM 2264 C C . ASP A 1 295 ? 0.777 26.856 -5.244 1.00 89.69 295 ASP A C 1
ATOM 2266 O O . ASP A 1 295 ? -0.439 26.782 -5.066 1.00 89.69 295 ASP A O 1
ATOM 2270 N N . TRP A 1 296 ? 1.647 27.111 -4.267 1.00 87.56 296 TRP A N 1
ATOM 2271 C CA . TRP A 1 296 ? 1.298 27.376 -2.868 1.00 87.56 296 TRP A CA 1
ATOM 2272 C C . TRP A 1 296 ? 1.380 28.867 -2.491 1.00 87.56 296 TRP A C 1
ATOM 2274 O O . TRP A 1 296 ? 1.252 29.180 -1.304 1.00 87.56 296 TRP A O 1
ATOM 2284 N N . SER A 1 297 ? 1.667 29.757 -3.452 1.00 89.12 297 SER A N 1
ATOM 2285 C CA . SER A 1 297 ? 1.818 31.205 -3.223 1.00 89.12 297 SER A CA 1
ATOM 2286 C C . SER A 1 297 ? 0.521 31.953 -2.911 1.00 89.12 297 SER A C 1
ATOM 2288 O O . SER A 1 297 ? -0.585 31.431 -3.181 1.00 89.12 297 SER A O 1
#

Nearest PDB structures (foldseek):
  9cai-assembly1_AI  TM=3.319E-01  e=5.507E-01  Caenorhabditis elegans
  5xxu-assembly1_I  TM=2.934E-01  e=1.202E+00  Toxoplasma gondii
  9f9s-assembly1_Ri  TM=2.855E-01  e=1.369E+00  Saccharomyces cerevisiae
  8yt8-assembly1_D  TM=2.402E-01  e=8.464E+00  Mus musculus
  9c3c-assembly1_d  TM=2.282E-01  e=8.464E+00  Oryctolagus cuniculus

Sequence (297 aa):
MTRRIISMLSLLALVALPASAGKKYSHQEYFEHYEGTSTCLTCHEDEAETFFHSQHYQWTGETPAIVNAEGKELGKKNTINDFCTNPVPAWIGITKNSRGELLSQGCSKCHAGLGKMPSSEMSREQLENIDCLICHASGYNRTLVENEDGSLEWKPILWKNQEGLDSVSKRITMPKRTSCLRCHSGSGGGPNYKRGDIEYALADTDREFDVHMGTDGGDMACMDCHAGTSHRMRGRGVDLMGSDSPDQLRCGDGACHEAAPHAKELLNRHAVRVDCTVCHIPVFAKEDATDMVRDWS

Radius of gyration: 25.54 Å; Cα contacts (8 Å, |Δi|>4): 433; chains: 1; bounding box: 101×76×55 Å